Protein AF-B7JDQ9-F1 (afdb_monomer_lite)

Foldseek 3Di:
DDDAELPGLKDKDKAQQCVLLVHDFQVVSQVVLVVQCVVVVLDDDWDWDGDRRIIIIIDSQQVSVLVSVVSSCVSSVHDDDPVVSVVSVVCSVPDDHDHFADDDAQWKWWQQAPVQKTWIKGQHDDDPNFKTKIWTWPDIGNDDDDPVSRLPTDTQFIAIEGNVCRGNVVIDTDDGDDRPDDQDDPDPPPVRNVDYDYSVVVNVVVVVVVVDVDPRDPVGDRDDD

pLDDT: mean 86.38, std 15.38, range [28.42, 98.25]

InterPro domains:
  IPR029278 Immunity protein 26 [PF15428] (104-161)

Secondary structure (DSSP, 8-state):
-BPP-SS--SEEEEE-HHHHHT-S-HHHHHHHHHHHHHHTT--S--EEEE-SS-EEEEES-HHHHHHHHHHHHHHTT----HHHHHHHHHHHHH--PPPPPP--TTEEEEEE-TTS-EEEEEEEEEETTTEEEEEEEEEEESSPPPHHHHHTPPEEEEEEE-THHHHTSSSEEEEE-----------TT-HHHH-EEPHHHHHHHHHHHHHS-----TTS-----

Structure (mmCIF, N/CA/C/O backbone):
data_AF-B7JDQ9-F1
#
_entry.id   AF-B7JDQ9-F1
#
loop_
_atom_site.group_PDB
_atom_site.id
_atom_site.type_symbol
_atom_site.label_atom_id
_atom_site.label_alt_id
_atom_site.label_comp_id
_atom_site.label_asym_id
_atom_site.label_entity_id
_atom_site.label_seq_id
_atom_site.pdbx_PDB_ins_code
_atom_site.Cartn_x
_atom_site.Cartn_y
_atom_site.Cartn_z
_atom_site.occupancy
_atom_site.B_iso_or_equiv
_atom_site.auth_seq_id
_atom_site.auth_comp_id
_atom_site.auth_asym_id
_atom_site.auth_atom_id
_atom_site.pdbx_PDB_model_num
ATOM 1 N N . MET A 1 1 ? 2.895 -2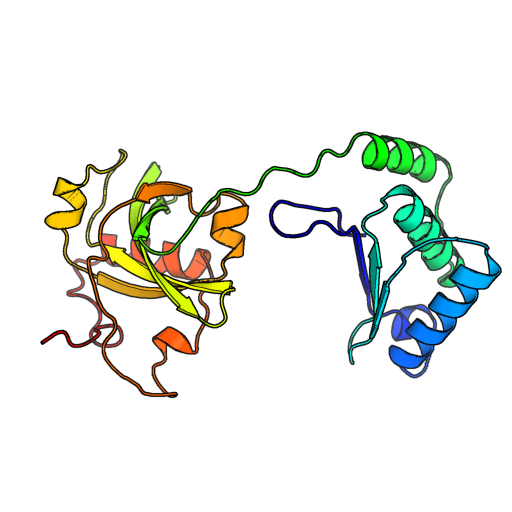.104 -15.944 1.00 83.75 1 MET A N 1
ATOM 2 C CA . MET A 1 1 ? 3.181 -0.798 -15.295 1.00 83.75 1 MET A CA 1
ATOM 3 C C . MET A 1 1 ? 2.103 -0.491 -14.267 1.00 83.75 1 MET A C 1
ATOM 5 O O . MET A 1 1 ? 0.941 -0.359 -14.634 1.00 83.75 1 MET A O 1
ATOM 9 N N . PHE A 1 2 ? 2.489 -0.344 -13.005 1.00 89.88 2 PHE A N 1
ATOM 10 C CA . PHE A 1 2 ? 1.637 0.155 -11.931 1.00 89.88 2 PHE A CA 1
ATOM 11 C C . PHE A 1 2 ? 1.549 1.682 -11.973 1.00 89.88 2 PHE A C 1
ATOM 13 O O . PHE A 1 2 ? 2.524 2.372 -12.291 1.00 89.88 2 PHE A O 1
ATOM 20 N N . ILE A 1 3 ? 0.372 2.205 -11.640 1.00 93.06 3 ILE A N 1
ATOM 21 C CA . ILE A 1 3 ? 0.094 3.641 -11.566 1.00 93.06 3 ILE A CA 1
ATOM 22 C C . ILE A 1 3 ? 0.079 4.125 -10.112 1.00 93.06 3 ILE A C 1
ATOM 24 O O . ILE A 1 3 ? -0.219 3.335 -9.220 1.00 93.06 3 ILE A O 1
ATOM 28 N N . PRO A 1 4 ? 0.347 5.419 -9.858 1.00 93.19 4 PRO A N 1
ATOM 29 C CA . PRO A 1 4 ? 0.264 5.984 -8.519 1.00 93.19 4 PRO A CA 1
ATOM 30 C C . PRO A 1 4 ? -1.116 5.782 -7.893 1.00 93.19 4 PRO A C 1
ATOM 32 O O . PRO A 1 4 ? -2.128 6.170 -8.481 1.00 93.19 4 PRO A O 1
ATOM 35 N N . ASP A 1 5 ? -1.146 5.282 -6.667 1.00 92.06 5 ASP A N 1
ATOM 36 C CA . ASP A 1 5 ? -2.352 5.022 -5.886 1.00 92.06 5 ASP A CA 1
ATOM 37 C C . ASP A 1 5 ? -2.358 5.855 -4.588 1.00 92.06 5 ASP A C 1
ATOM 39 O O . ASP A 1 5 ? -1.689 6.892 -4.483 1.00 92.06 5 ASP A O 1
ATOM 43 N N . PHE A 1 6 ? -3.143 5.438 -3.595 1.00 91.69 6 PHE A N 1
ATOM 44 C CA . PHE A 1 6 ? -3.234 6.111 -2.301 1.00 91.69 6 PHE A CA 1
ATOM 45 C C . PHE A 1 6 ? -1.874 6.164 -1.579 1.00 91.69 6 PHE A C 1
ATOM 47 O O . PHE A 1 6 ? -1.510 7.207 -1.018 1.00 91.69 6 PHE A O 1
ATOM 54 N N . SER A 1 7 ? -1.066 5.108 -1.684 1.00 85.50 7 SER A N 1
ATOM 55 C CA . SER A 1 7 ? 0.173 4.923 -0.920 1.00 85.50 7 SER A CA 1
ATOM 56 C C . SER A 1 7 ? 1.425 5.334 -1.701 1.00 85.50 7 SER A C 1
ATOM 58 O O . SER A 1 7 ? 2.297 6.010 -1.154 1.00 85.50 7 SER A O 1
ATOM 60 N N . SER A 1 8 ? 1.477 5.085 -3.011 1.00 88.75 8 SER A N 1
ATOM 61 C CA . SER A 1 8 ? 2.611 5.417 -3.881 1.00 88.75 8 SER A CA 1
ATOM 62 C C . SER A 1 8 ? 2.350 6.632 -4.771 1.00 88.75 8 SER A C 1
ATOM 64 O O . SER A 1 8 ? 1.259 6.834 -5.302 1.00 88.75 8 SER A O 1
ATOM 66 N N . LYS A 1 9 ? 3.373 7.478 -4.945 1.00 91.56 9 LYS A N 1
ATOM 67 C CA . LYS A 1 9 ? 3.368 8.620 -5.884 1.00 91.56 9 LYS A CA 1
ATOM 68 C C . LYS A 1 9 ? 4.018 8.290 -7.227 1.00 91.56 9 LYS A C 1
ATOM 70 O O . LYS A 1 9 ? 4.002 9.134 -8.123 1.00 91.56 9 LYS A O 1
ATOM 75 N N . GLU A 1 10 ? 4.660 7.134 -7.328 1.00 94.25 10 GLU A N 1
ATOM 76 C CA . GLU A 1 10 ? 5.474 6.753 -8.476 1.00 94.25 10 GLU A CA 1
ATOM 77 C C . GLU A 1 10 ? 4.693 5.798 -9.375 1.00 94.25 10 GLU A C 1
ATOM 79 O O . GLU A 1 10 ? 3.919 4.970 -8.905 1.00 94.25 10 GLU A O 1
ATOM 84 N N . TYR A 1 11 ? 4.902 5.939 -10.678 1.00 95.38 11 TYR A N 1
ATOM 85 C CA . TYR A 1 11 ? 4.630 4.884 -11.639 1.00 95.38 11 TYR A CA 1
ATOM 86 C C . TYR A 1 11 ? 5.765 3.867 -11.543 1.00 95.38 11 TYR A C 1
ATOM 88 O O . TYR A 1 11 ? 6.923 4.273 -11.381 1.00 95.38 11 TYR A O 1
ATOM 96 N N . ILE A 1 12 ? 5.435 2.578 -11.639 1.00 95.38 12 ILE A N 1
ATOM 97 C CA . ILE A 1 12 ? 6.372 1.483 -11.359 1.00 95.38 12 ILE A CA 1
ATOM 98 C C . ILE A 1 12 ? 6.289 0.416 -12.457 1.00 95.38 12 ILE A C 1
ATOM 100 O O . ILE A 1 12 ? 5.201 0.023 -12.877 1.00 95.38 12 ILE A O 1
ATOM 104 N N . ILE A 1 13 ? 7.434 -0.056 -12.935 1.00 94.56 13 ILE A N 1
ATOM 105 C CA . ILE A 1 13 ? 7.570 -1.334 -13.646 1.00 94.56 13 ILE A CA 1
ATOM 106 C C . ILE A 1 13 ? 8.364 -2.224 -12.701 1.00 94.56 13 ILE A C 1
ATOM 108 O O . ILE A 1 13 ? 9.375 -1.772 -12.169 1.00 94.56 13 ILE A O 1
ATOM 112 N N . PHE A 1 14 ? 7.872 -3.427 -12.442 1.00 94.38 14 PHE A N 1
ATOM 113 C CA . PHE A 1 14 ? 8.474 -4.354 -11.495 1.00 94.38 14 PHE A CA 1
ATOM 114 C C . PHE A 1 14 ? 8.314 -5.753 -12.073 1.00 94.38 14 PHE A C 1
ATOM 116 O O . PHE A 1 14 ? 7.233 -6.322 -11.983 1.00 94.38 14 PHE A O 1
ATOM 123 N N . GLU A 1 15 ? 9.343 -6.219 -12.775 1.00 94.38 15 GLU A N 1
ATOM 124 C CA . GLU A 1 15 ? 9.291 -7.425 -13.610 1.00 94.38 15 GLU A CA 1
ATOM 125 C C . GLU A 1 15 ? 10.641 -8.151 -13.584 1.00 94.38 15 GLU A C 1
ATOM 127 O O . GLU A 1 15 ? 11.680 -7.517 -13.372 1.00 94.38 15 GLU A O 1
ATOM 132 N N . ASP A 1 16 ? 10.637 -9.457 -13.855 1.00 95.31 16 ASP A N 1
ATOM 133 C CA . ASP A 1 16 ? 11.853 -10.249 -14.083 1.00 95.31 16 ASP A CA 1
ATOM 134 C C . ASP A 1 16 ? 12.433 -9.955 -15.476 1.00 95.31 16 ASP A C 1
ATOM 136 O O . ASP A 1 16 ? 12.233 -10.686 -16.449 1.00 95.31 16 ASP A O 1
ATOM 140 N N . LEU A 1 17 ? 13.128 -8.823 -15.595 1.00 95.38 17 LEU A N 1
ATOM 141 C CA . LEU A 1 17 ? 13.696 -8.390 -16.871 1.00 95.38 17 LEU A CA 1
ATOM 142 C C . LEU A 1 17 ? 14.851 -9.283 -17.329 1.00 95.38 17 LEU A C 1
ATOM 144 O O . LEU A 1 17 ? 15.130 -9.314 -18.523 1.00 95.38 17 LEU A O 1
ATOM 148 N N . ALA A 1 18 ? 15.522 -9.994 -16.419 1.00 95.50 18 ALA A N 1
ATOM 149 C CA . ALA A 1 18 ? 16.550 -10.960 -16.792 1.00 95.50 18 ALA A CA 1
ATOM 150 C C . ALA A 1 18 ? 15.957 -12.110 -17.605 1.00 95.50 18 ALA A C 1
ATOM 152 O O . ALA A 1 18 ? 16.443 -12.387 -18.700 1.00 95.50 18 ALA A O 1
ATOM 153 N N . GLY A 1 19 ? 14.868 -12.707 -17.112 1.00 94.31 19 GLY A N 1
ATOM 154 C CA . GLY A 1 19 ? 14.149 -13.758 -17.827 1.00 94.31 19 GLY A CA 1
ATOM 155 C C . GLY A 1 19 ? 13.576 -13.280 -19.162 1.00 94.31 19 GLY A C 1
ATOM 156 O O . GLY A 1 19 ? 13.688 -13.982 -20.163 1.00 94.31 19 GLY A O 1
ATOM 157 N N . LEU A 1 20 ? 13.013 -12.067 -19.204 1.00 94.25 20 LEU A N 1
ATOM 158 C CA . LEU A 1 20 ? 12.416 -11.514 -20.427 1.00 94.25 20 LEU A CA 1
ATOM 159 C C . LEU A 1 20 ? 13.446 -11.124 -21.502 1.00 94.25 20 LEU A C 1
ATOM 161 O O . LEU A 1 20 ? 13.127 -11.166 -22.685 1.00 94.25 20 LEU A O 1
ATOM 165 N N . LEU A 1 21 ? 14.662 -10.732 -21.109 1.00 94.31 21 LEU A N 1
ATOM 166 C CA . LEU A 1 21 ? 15.723 -10.288 -22.027 1.00 94.31 21 LEU A CA 1
ATOM 167 C C . LEU A 1 21 ? 16.799 -11.355 -22.285 1.00 94.31 21 LEU A C 1
ATOM 169 O O . LEU A 1 21 ? 17.786 -11.052 -22.956 1.00 94.31 21 LEU A O 1
ATOM 173 N N . ASP A 1 22 ? 16.631 -12.565 -21.742 1.00 94.19 22 ASP A N 1
ATOM 174 C CA . ASP A 1 22 ? 17.615 -13.657 -21.797 1.00 94.19 22 ASP A CA 1
ATOM 175 C C . ASP A 1 22 ? 19.008 -13.227 -21.282 1.00 94.19 22 ASP A C 1
ATOM 177 O O . ASP A 1 22 ? 20.044 -13.410 -21.925 1.00 94.19 22 ASP A O 1
ATOM 181 N N . LEU A 1 23 ? 19.029 -12.584 -20.108 1.00 95.25 23 LEU A N 1
ATOM 182 C CA . LEU A 1 23 ? 20.242 -12.111 -19.433 1.00 95.25 23 LEU A CA 1
ATOM 183 C C . LEU A 1 23 ? 20.520 -12.907 -18.154 1.00 95.25 23 LEU A C 1
ATOM 185 O O . LEU A 1 23 ? 19.617 -13.457 -17.531 1.00 95.25 23 LEU A O 1
ATOM 189 N N . GLU A 1 24 ? 21.788 -12.934 -17.733 1.00 94.25 24 GLU A N 1
ATOM 190 C CA . GLU A 1 24 ? 22.237 -13.755 -16.598 1.00 94.25 24 GLU A CA 1
ATOM 191 C C . GLU A 1 24 ? 21.609 -13.323 -15.264 1.00 94.25 24 GLU A C 1
ATOM 193 O O . GLU A 1 24 ? 21.227 -14.169 -14.455 1.00 94.25 24 GLU A O 1
ATOM 198 N N . THR A 1 25 ? 21.494 -12.014 -15.020 1.00 96.50 25 THR A N 1
ATOM 199 C CA . THR A 1 25 ? 20.958 -11.486 -13.760 1.00 96.50 25 THR A CA 1
ATOM 200 C C . THR A 1 25 ? 20.066 -10.265 -13.959 1.00 96.50 25 THR A C 1
ATOM 202 O O . THR A 1 25 ? 20.214 -9.496 -14.914 1.00 96.50 25 THR A O 1
ATOM 205 N N . ASN A 1 26 ? 19.176 -10.012 -12.993 1.00 96.38 26 ASN A N 1
ATOM 206 C CA . ASN A 1 26 ? 18.363 -8.791 -12.968 1.00 96.38 26 ASN A CA 1
ATOM 207 C C . ASN A 1 26 ? 19.216 -7.524 -12.789 1.00 96.38 26 ASN A C 1
ATOM 209 O O . ASN A 1 26 ? 18.838 -6.445 -13.249 1.00 96.38 26 ASN A O 1
ATOM 213 N N . TYR A 1 27 ? 20.416 -7.638 -12.214 1.00 96.81 27 TYR A N 1
ATOM 214 C CA . TYR A 1 27 ? 21.375 -6.536 -12.203 1.00 96.81 27 TYR A CA 1
ATOM 215 C C . TYR A 1 27 ? 21.854 -6.191 -13.622 1.00 96.81 27 TYR A C 1
ATOM 217 O O . TYR A 1 27 ? 21.848 -5.016 -14.004 1.00 96.81 27 TYR A O 1
ATOM 225 N N . ASP A 1 28 ? 22.209 -7.199 -14.423 1.00 96.56 28 ASP A N 1
ATOM 226 C CA . ASP A 1 28 ? 22.642 -7.004 -15.811 1.00 96.56 28 ASP A CA 1
ATOM 227 C C . ASP A 1 28 ? 21.509 -6.434 -16.665 1.00 96.56 28 ASP A C 1
ATOM 229 O O . ASP A 1 28 ? 21.715 -5.459 -17.394 1.00 96.56 28 ASP A O 1
ATOM 233 N N . ALA A 1 29 ? 20.291 -6.957 -16.494 1.00 97.12 29 ALA A N 1
ATOM 234 C CA . ALA A 1 29 ? 19.091 -6.432 -17.136 1.00 97.12 29 ALA A CA 1
ATOM 235 C C . ALA A 1 29 ? 18.828 -4.967 -16.759 1.00 97.12 29 ALA A C 1
ATOM 237 O O . ALA A 1 29 ? 18.620 -4.123 -17.634 1.00 97.12 29 ALA A O 1
ATOM 238 N N . MET A 1 30 ? 18.927 -4.612 -15.473 1.00 97.56 30 MET A N 1
ATOM 239 C CA . MET A 1 30 ? 18.794 -3.228 -15.016 1.00 97.56 30 MET A CA 1
ATOM 240 C C . MET A 1 30 ? 19.845 -2.315 -15.665 1.00 97.56 30 MET A C 1
ATOM 242 O O . MET A 1 30 ? 19.511 -1.213 -16.115 1.00 97.56 30 MET A O 1
ATOM 246 N N . VAL A 1 31 ? 21.117 -2.728 -15.705 1.00 97.44 31 VAL A N 1
ATOM 247 C CA . VAL A 1 31 ? 22.204 -1.944 -16.319 1.00 97.44 31 VAL A CA 1
ATOM 248 C C . VAL A 1 31 ? 21.963 -1.764 -17.819 1.00 97.44 31 VAL A C 1
ATOM 250 O O . VAL A 1 31 ? 22.103 -0.643 -18.325 1.00 97.44 31 VAL A O 1
ATOM 253 N N . PHE A 1 32 ? 21.560 -2.831 -18.508 1.00 97.56 32 PHE A N 1
ATOM 254 C CA . PHE A 1 32 ? 21.229 -2.825 -19.927 1.00 97.56 32 PHE A CA 1
ATOM 255 C C . PHE A 1 32 ? 20.069 -1.870 -20.235 1.00 97.56 32 PHE A C 1
ATOM 257 O O . PHE A 1 32 ? 20.245 -0.919 -21.000 1.00 97.56 32 PHE A O 1
ATOM 264 N N . VAL A 1 33 ? 18.921 -2.029 -19.571 1.00 96.94 33 VAL A N 1
ATOM 265 C CA . VAL A 1 33 ? 17.741 -1.175 -19.785 1.00 96.94 33 VAL A CA 1
ATOM 266 C C . VAL A 1 33 ? 18.043 0.279 -19.425 1.00 96.94 33 VAL A C 1
ATOM 268 O O . VAL A 1 33 ? 17.705 1.194 -20.175 1.00 96.94 33 VAL A O 1
ATOM 271 N N . ARG A 1 34 ? 18.765 0.534 -18.325 1.00 96.75 34 ARG A N 1
ATOM 272 C CA . ARG A 1 34 ? 19.185 1.894 -17.948 1.00 96.75 34 ARG A CA 1
ATOM 273 C C . ARG A 1 34 ? 20.052 2.546 -19.031 1.00 96.75 34 ARG A C 1
ATOM 275 O O . ARG A 1 34 ? 19.977 3.765 -19.211 1.00 96.75 34 ARG A O 1
ATOM 282 N N . LYS A 1 35 ? 20.892 1.776 -19.729 1.00 96.94 35 LYS A N 1
ATOM 283 C CA . LYS A 1 35 ? 21.677 2.259 -20.873 1.00 96.94 35 LYS A CA 1
ATOM 284 C C . LYS A 1 35 ? 20.768 2.562 -22.067 1.00 96.94 35 LYS A C 1
ATOM 286 O O . LYS A 1 35 ? 20.854 3.673 -22.586 1.00 96.94 35 LYS A O 1
ATOM 291 N N . GLN A 1 36 ? 19.855 1.655 -22.418 1.00 97.19 36 GLN A N 1
ATOM 292 C CA . GLN A 1 36 ? 18.897 1.852 -23.514 1.00 97.19 36 GLN A CA 1
ATOM 293 C C . GLN A 1 36 ? 18.031 3.104 -23.307 1.00 97.19 36 GLN A C 1
ATOM 295 O O . GLN A 1 36 ? 17.902 3.929 -24.207 1.00 97.19 36 GLN A O 1
ATOM 300 N N . VAL A 1 37 ? 17.540 3.342 -22.086 1.00 96.56 37 VAL A N 1
ATOM 301 C CA . VAL A 1 37 ? 16.769 4.552 -21.736 1.00 96.56 37 VAL A CA 1
ATOM 302 C C . VAL A 1 37 ? 17.568 5.838 -21.990 1.00 96.56 37 VAL A C 1
ATOM 304 O O . VAL A 1 37 ? 17.016 6.839 -22.454 1.00 96.56 37 VAL A O 1
ATOM 307 N N . LYS A 1 38 ? 18.880 5.831 -21.714 1.00 94.75 38 LYS A N 1
ATOM 308 C CA . LYS A 1 38 ? 19.760 6.978 -21.993 1.00 94.75 38 LYS A CA 1
ATOM 309 C C . LYS A 1 38 ? 20.006 7.161 -23.489 1.00 94.75 38 LYS A C 1
ATOM 311 O O . LYS A 1 38 ? 19.997 8.299 -23.952 1.00 94.75 38 LYS A O 1
ATOM 316 N N . GLU A 1 39 ? 20.233 6.072 -24.221 1.00 96.38 39 GLU A N 1
ATOM 317 C CA . GLU A 1 39 ? 20.482 6.080 -25.670 1.00 96.38 39 GLU A CA 1
ATOM 318 C C . GLU A 1 39 ? 19.247 6.540 -26.456 1.00 96.38 39 GLU A C 1
ATOM 320 O O . GLU A 1 39 ? 19.375 7.354 -27.368 1.00 96.38 39 GLU A O 1
ATOM 325 N N . ALA A 1 40 ? 18.049 6.154 -26.009 1.00 94.75 40 ALA A N 1
ATOM 326 C CA . ALA A 1 40 ? 16.767 6.644 -26.519 1.00 94.75 40 ALA A CA 1
ATOM 327 C C . ALA A 1 40 ? 16.501 8.132 -26.201 1.00 94.75 40 ALA A C 1
ATOM 329 O O . ALA A 1 40 ? 15.502 8.707 -26.632 1.00 94.75 40 ALA A O 1
ATOM 330 N N . GLY A 1 41 ? 17.373 8.787 -25.426 1.00 93.50 41 GLY A N 1
ATOM 331 C CA . GLY A 1 41 ? 17.251 10.206 -25.100 1.00 93.50 41 GLY A CA 1
ATOM 332 C C . GLY A 1 41 ? 16.127 10.532 -24.113 1.00 93.50 41 GLY A C 1
ATOM 333 O O . GLY A 1 41 ? 15.738 11.700 -24.008 1.00 93.50 41 GLY A O 1
ATOM 334 N N . ILE A 1 42 ? 15.621 9.548 -23.360 1.00 93.62 42 ILE A N 1
ATOM 335 C CA . ILE A 1 42 ? 14.592 9.756 -22.334 1.00 93.62 42 ILE A CA 1
ATOM 336 C C . ILE A 1 42 ? 15.231 10.495 -21.150 1.00 93.62 42 ILE A C 1
ATOM 338 O O . ILE A 1 42 ? 15.950 9.935 -20.321 1.00 93.62 42 ILE A O 1
ATOM 342 N N . LYS A 1 43 ? 14.995 11.809 -21.078 1.00 85.62 43 LYS A N 1
ATOM 343 C CA . LYS A 1 43 ? 15.583 12.692 -20.056 1.00 85.62 43 LYS A CA 1
ATOM 344 C C . LYS A 1 43 ? 14.725 12.750 -18.796 1.00 85.62 43 LYS A C 1
ATOM 346 O O . LYS A 1 43 ? 13.504 12.861 -18.864 1.00 85.62 43 LYS A O 1
ATOM 351 N N . GLY A 1 44 ? 15.372 12.836 -17.635 1.00 85.00 44 GLY A N 1
ATOM 352 C CA . GLY A 1 44 ? 14.734 13.128 -16.349 1.00 85.00 44 GLY A CA 1
ATOM 353 C C . GLY A 1 44 ? 15.025 12.087 -15.275 1.00 85.00 44 GLY A C 1
ATOM 354 O O . GLY A 1 44 ? 15.867 11.213 -15.446 1.00 85.00 44 GLY A O 1
ATOM 355 N N . LYS A 1 45 ? 14.334 12.210 -14.137 1.00 89.88 45 LYS A N 1
ATOM 356 C CA . LYS A 1 45 ? 14.506 11.301 -13.002 1.00 89.88 45 LYS A CA 1
ATOM 357 C C . LYS A 1 45 ? 13.707 10.013 -13.236 1.00 89.88 45 LYS A C 1
ATOM 359 O O . LYS A 1 45 ? 12.504 9.971 -12.975 1.00 89.88 45 LYS A O 1
ATOM 364 N N . VAL A 1 46 ? 14.397 8.996 -13.743 1.00 95.69 46 VAL A N 1
ATOM 365 C CA . VAL A 1 46 ? 13.968 7.593 -13.730 1.00 95.69 46 VAL A CA 1
ATOM 366 C C . VAL A 1 46 ? 14.924 6.859 -12.797 1.00 95.69 46 VAL A C 1
ATOM 368 O O . VAL A 1 46 ? 16.141 6.910 -12.990 1.00 95.69 46 VAL A O 1
ATOM 371 N N . ARG A 1 47 ? 14.387 6.265 -11.733 1.00 96.25 47 ARG A N 1
ATOM 372 C CA . ARG A 1 47 ? 15.158 5.463 -10.780 1.00 96.25 47 ARG A CA 1
ATOM 373 C C . ARG A 1 47 ? 15.054 4.002 -11.191 1.00 96.25 47 ARG A C 1
ATOM 375 O O . ARG A 1 47 ? 14.013 3.572 -11.669 1.00 96.25 47 ARG A O 1
ATOM 382 N N . PHE A 1 48 ? 16.139 3.277 -10.984 1.00 96.44 48 PHE A N 1
ATOM 383 C CA . PHE A 1 48 ? 16.234 1.856 -11.262 1.00 96.44 48 PHE A CA 1
ATOM 384 C C . PHE A 1 48 ? 16.810 1.184 -10.031 1.00 96.44 48 PHE A C 1
ATOM 386 O O . PHE A 1 48 ? 17.777 1.705 -9.465 1.00 96.44 48 PHE A O 1
ATOM 393 N N . ASP A 1 49 ? 16.236 0.053 -9.684 1.00 95.69 49 ASP A N 1
ATOM 394 C CA . ASP A 1 49 ? 16.667 -0.821 -8.612 1.00 95.69 49 ASP A CA 1
ATOM 395 C C . ASP A 1 49 ? 16.577 -2.267 -9.096 1.00 95.69 49 ASP A C 1
ATOM 397 O O . ASP A 1 49 ? 15.759 -2.571 -9.965 1.00 95.69 49 ASP A O 1
ATOM 401 N N . SER A 1 50 ? 17.428 -3.138 -8.575 1.00 94.00 50 SER A N 1
ATOM 402 C CA . SER A 1 50 ? 17.443 -4.552 -8.951 1.00 94.00 50 SER A CA 1
ATOM 403 C C . SER A 1 50 ? 17.495 -5.400 -7.696 1.00 94.00 50 SER A C 1
ATOM 405 O O . SER A 1 50 ? 18.424 -5.245 -6.898 1.00 94.00 50 SER A O 1
ATOM 407 N N . GLU A 1 51 ? 16.550 -6.318 -7.572 1.00 90.75 51 GLU A N 1
ATOM 408 C CA . GLU A 1 51 ? 16.585 -7.394 -6.589 1.00 90.75 51 GLU A CA 1
ATOM 409 C C . GLU A 1 51 ? 16.910 -8.719 -7.292 1.00 90.75 51 GLU A C 1
ATOM 411 O O . GLU A 1 51 ? 17.197 -8.754 -8.491 1.00 90.75 51 GLU A O 1
ATOM 416 N N . SER A 1 52 ? 16.960 -9.820 -6.541 1.00 86.50 52 SER A N 1
ATOM 417 C CA . SER A 1 52 ? 17.313 -11.122 -7.116 1.00 86.50 52 SER A CA 1
ATOM 418 C C . SER A 1 52 ? 16.288 -11.607 -8.146 1.00 86.50 52 SER A C 1
ATOM 420 O O . SER A 1 52 ? 16.669 -12.243 -9.125 1.00 86.50 52 SER A O 1
ATOM 422 N N . ASP A 1 53 ? 15.013 -11.2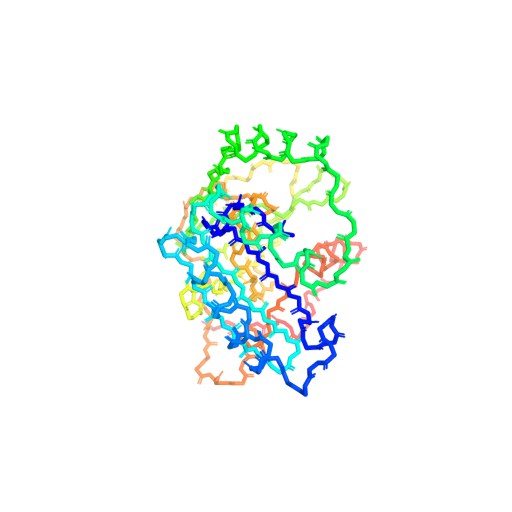90 -7.948 1.00 90.69 53 ASP A N 1
ATOM 423 C CA . ASP A 1 53 ? 13.873 -11.793 -8.717 1.00 90.69 53 ASP A CA 1
ATOM 424 C C . ASP A 1 53 ? 13.274 -10.768 -9.691 1.00 90.69 53 ASP A C 1
ATOM 426 O O . ASP A 1 53 ? 12.409 -11.120 -10.489 1.00 90.69 53 ASP A O 1
ATOM 430 N N . CYS A 1 54 ? 13.713 -9.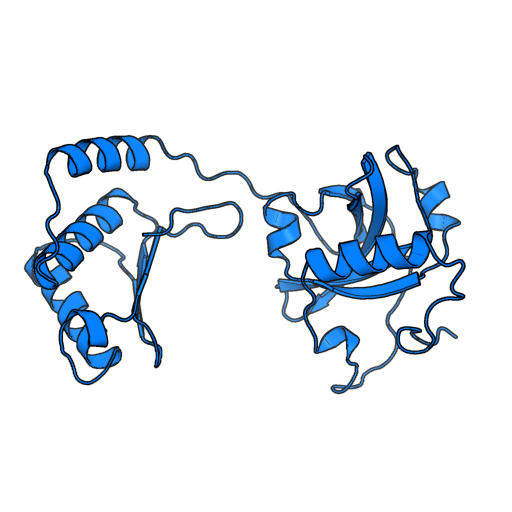508 -9.649 1.00 94.50 54 CYS A N 1
ATOM 431 C CA . CYS A 1 54 ? 13.092 -8.456 -10.443 1.00 94.50 54 CYS A CA 1
ATOM 432 C C . CYS A 1 54 ? 13.970 -7.213 -10.638 1.00 94.50 54 CYS A C 1
ATOM 434 O O . CYS A 1 54 ? 14.934 -6.943 -9.913 1.00 94.50 54 CYS A O 1
ATOM 436 N N . VAL A 1 55 ? 13.565 -6.391 -11.605 1.00 96.56 55 VAL A N 1
ATOM 437 C CA . VAL A 1 55 ? 14.018 -5.011 -11.775 1.00 96.56 55 VAL A CA 1
ATOM 438 C C . VAL A 1 55 ? 12.858 -4.061 -11.512 1.00 96.56 55 VAL A C 1
ATOM 440 O O . VAL A 1 55 ? 11.830 -4.095 -12.189 1.00 96.56 55 VAL A O 1
ATOM 443 N N . GLY A 1 56 ? 13.068 -3.149 -10.566 1.00 96.81 56 GLY A N 1
ATOM 444 C CA . GLY A 1 56 ? 12.184 -2.029 -10.291 1.00 96.81 56 GLY A CA 1
ATOM 445 C C . GLY A 1 56 ? 12.602 -0.782 -11.064 1.00 96.81 56 GLY A C 1
ATOM 446 O O . GLY A 1 56 ? 13.705 -0.260 -10.892 1.00 96.81 56 GLY A O 1
ATOM 447 N N . ILE A 1 57 ? 11.706 -0.242 -11.881 1.00 97.19 57 ILE A N 1
ATOM 448 C CA . ILE A 1 57 ? 11.869 1.045 -12.561 1.00 97.19 57 ILE A CA 1
ATOM 449 C C . ILE A 1 57 ? 10.808 1.999 -12.026 1.00 97.19 57 ILE A C 1
ATOM 451 O O . ILE A 1 57 ? 9.642 1.629 -11.934 1.00 97.19 57 ILE A O 1
ATOM 455 N N . TYR A 1 58 ? 11.195 3.231 -11.691 1.00 96.62 58 TYR A N 1
ATOM 456 C CA . TYR A 1 58 ? 10.333 4.184 -10.990 1.00 96.62 58 TYR A CA 1
ATOM 457 C C . TYR A 1 58 ? 10.410 5.588 -11.594 1.00 96.62 58 TYR A C 1
ATOM 459 O O . TYR A 1 58 ? 11.499 6.111 -11.868 1.00 96.62 58 TYR A O 1
ATOM 467 N N . SER A 1 59 ? 9.264 6.261 -11.713 1.00 95.62 59 SER A N 1
ATOM 468 C CA . SER A 1 59 ? 9.215 7.703 -11.974 1.00 95.62 59 SER A CA 1
ATOM 469 C C . SER A 1 59 ? 7.941 8.341 -11.429 1.00 95.62 59 SER A C 1
ATOM 471 O O . SER A 1 59 ? 6.864 7.765 -11.499 1.00 95.62 59 SER A O 1
ATOM 473 N N . THR A 1 60 ? 8.017 9.589 -10.966 1.00 93.94 60 THR A N 1
ATOM 474 C CA . THR A 1 60 ? 6.821 10.398 -10.655 1.00 93.94 60 THR A CA 1
ATOM 475 C C . THR A 1 60 ? 6.187 11.029 -11.899 1.00 93.94 60 THR A C 1
ATOM 477 O O . THR A 1 60 ? 5.144 11.673 -11.804 1.00 93.94 60 THR A O 1
ATOM 480 N N . ASN A 1 61 ? 6.810 10.888 -13.074 1.00 93.19 61 ASN A N 1
ATOM 481 C CA . ASN A 1 61 ? 6.314 11.443 -14.327 1.00 93.19 61 ASN A CA 1
ATOM 482 C C . ASN A 1 61 ? 5.768 10.326 -15.224 1.00 93.19 61 ASN A C 1
ATOM 484 O O . ASN A 1 61 ? 6.542 9.573 -15.810 1.00 93.19 61 ASN A O 1
ATOM 488 N N . GLY A 1 62 ? 4.443 10.265 -15.361 1.00 92.31 62 GLY A N 1
ATOM 489 C CA . GLY A 1 62 ? 3.773 9.205 -16.114 1.00 92.31 62 GLY A CA 1
ATOM 490 C C . GLY A 1 62 ? 4.154 9.157 -17.593 1.00 92.31 62 GLY A C 1
ATOM 491 O O . GLY A 1 62 ? 4.407 8.078 -18.108 1.00 92.31 62 GLY A O 1
ATOM 492 N N . ASN A 1 63 ? 4.299 10.306 -18.264 1.00 91.38 63 ASN A N 1
ATOM 493 C CA . ASN A 1 63 ? 4.703 10.333 -19.678 1.00 91.38 63 ASN A CA 1
ATOM 494 C C . ASN A 1 63 ? 6.106 9.751 -19.879 1.00 91.38 63 ASN A C 1
ATOM 496 O O . ASN A 1 63 ? 6.347 9.033 -20.844 1.00 91.38 63 ASN A O 1
ATOM 500 N N . LYS A 1 64 ? 7.036 10.034 -18.957 1.00 92.62 64 LYS A N 1
ATOM 501 C CA . LYS A 1 64 ? 8.366 9.410 -18.985 1.00 92.62 64 LYS A CA 1
ATOM 502 C C . LYS A 1 64 ? 8.271 7.915 -18.739 1.00 92.62 64 LYS A C 1
ATOM 504 O O . LYS A 1 64 ? 8.946 7.154 -19.417 1.00 92.62 64 LYS A O 1
ATOM 509 N N . MET A 1 65 ? 7.438 7.504 -17.787 1.00 94.69 65 MET A N 1
ATOM 510 C CA . MET A 1 65 ? 7.276 6.088 -17.492 1.00 94.69 65 MET A CA 1
ATOM 511 C C . MET A 1 65 ? 6.665 5.320 -18.663 1.00 94.69 65 MET A C 1
ATOM 513 O O . MET A 1 65 ? 7.103 4.213 -18.941 1.00 94.69 65 MET A O 1
ATOM 517 N N . LEU A 1 66 ? 5.734 5.929 -19.400 1.00 92.69 66 LEU A N 1
ATOM 518 C CA . LEU A 1 66 ? 5.191 5.346 -20.622 1.00 92.69 66 LEU A CA 1
ATOM 519 C C . LEU A 1 66 ? 6.267 5.177 -21.697 1.00 92.69 66 LEU A C 1
ATOM 521 O O . LEU A 1 66 ? 6.356 4.109 -22.284 1.00 92.69 66 LEU A O 1
ATOM 525 N N . GLN A 1 67 ? 7.118 6.186 -21.916 1.00 93.06 67 GLN A N 1
ATOM 526 C CA . GLN A 1 67 ? 8.243 6.065 -22.856 1.00 93.06 67 GLN A CA 1
ATOM 527 C C . GLN A 1 67 ? 9.187 4.923 -22.468 1.00 93.06 67 GLN A C 1
ATOM 529 O O . GLN A 1 67 ? 9.639 4.181 -23.332 1.00 93.06 67 GLN A O 1
ATOM 534 N N . VAL A 1 68 ? 9.464 4.764 -21.170 1.00 94.81 68 VAL A N 1
ATOM 535 C CA . VAL A 1 68 ? 10.281 3.649 -20.680 1.00 94.81 68 VAL A CA 1
ATOM 536 C C . VAL A 1 68 ? 9.563 2.311 -20.864 1.00 94.81 68 VAL A C 1
ATOM 538 O O . VAL A 1 68 ? 10.201 1.359 -21.285 1.00 94.81 68 VAL A O 1
ATOM 541 N N . ALA A 1 69 ? 8.257 2.231 -20.599 1.00 93.00 69 ALA A N 1
ATOM 542 C CA . ALA A 1 69 ? 7.477 1.009 -20.792 1.00 93.00 69 ALA A CA 1
ATOM 543 C C . ALA A 1 69 ? 7.445 0.568 -22.264 1.00 93.00 69 ALA A C 1
ATOM 545 O O . ALA A 1 69 ? 7.628 -0.610 -22.544 1.00 93.00 69 ALA A O 1
ATOM 546 N N . ILE A 1 70 ? 7.264 1.513 -23.193 1.00 91.69 70 ILE A N 1
ATOM 547 C CA . ILE A 1 70 ? 7.308 1.252 -24.638 1.00 91.69 70 ILE A CA 1
ATOM 548 C C . ILE A 1 70 ? 8.685 0.721 -25.032 1.00 91.69 70 ILE A C 1
ATOM 550 O O . ILE A 1 70 ? 8.766 -0.336 -25.642 1.00 91.69 70 ILE A O 1
ATOM 554 N N . LEU A 1 71 ? 9.758 1.395 -24.603 1.00 93.88 71 LEU A N 1
ATOM 555 C CA . LEU A 1 71 ? 11.123 0.942 -24.871 1.00 93.88 71 LEU A CA 1
ATOM 556 C C . LEU A 1 71 ? 11.382 -0.464 -24.312 1.00 93.88 71 LEU A C 1
ATOM 558 O O . LEU A 1 71 ? 12.013 -1.274 -24.971 1.00 93.88 71 LEU A O 1
ATOM 562 N N . VAL A 1 72 ? 10.917 -0.766 -23.096 1.00 93.62 72 VAL A N 1
ATOM 563 C CA . VAL A 1 72 ? 11.082 -2.105 -22.511 1.00 93.62 72 VAL A CA 1
ATOM 564 C C . VAL A 1 72 ? 10.340 -3.156 -23.337 1.00 93.62 72 VAL A C 1
ATOM 566 O O . VAL A 1 72 ? 10.942 -4.181 -23.630 1.00 93.62 72 VAL A O 1
ATOM 569 N N . ASN A 1 73 ? 9.101 -2.888 -23.764 1.00 91.25 73 ASN A N 1
ATOM 570 C CA . ASN A 1 73 ? 8.345 -3.796 -24.637 1.00 91.25 73 ASN A CA 1
ATOM 571 C C . ASN A 1 73 ? 9.052 -4.032 -25.982 1.00 91.25 73 ASN A C 1
ATOM 573 O O . ASN A 1 73 ? 9.143 -5.170 -26.429 1.00 91.25 73 ASN A O 1
ATOM 577 N N . GLU A 1 74 ? 9.612 -2.981 -26.590 1.00 91.19 74 GLU A N 1
ATOM 578 C CA . GLU A 1 74 ? 10.407 -3.093 -27.822 1.00 91.19 74 GLU A CA 1
ATOM 579 C C . GLU A 1 74 ? 11.656 -3.970 -27.633 1.00 91.19 74 GLU A C 1
ATOM 581 O O . GLU A 1 74 ? 12.035 -4.706 -28.540 1.00 91.19 74 GLU A O 1
ATOM 586 N N . LEU A 1 75 ? 12.303 -3.907 -26.464 1.00 92.69 75 LEU A N 1
ATOM 587 C CA . LEU A 1 75 ? 13.503 -4.699 -26.168 1.00 92.69 75 LEU A CA 1
ATOM 588 C C . LEU A 1 75 ? 13.208 -6.190 -25.952 1.00 92.69 75 LEU A C 1
ATOM 590 O O . LEU A 1 75 ? 14.094 -7.002 -26.208 1.00 92.69 75 LEU A O 1
ATOM 594 N N . ILE A 1 76 ? 12.007 -6.540 -25.481 1.00 91.38 76 ILE A N 1
ATOM 595 C CA . ILE A 1 76 ? 11.578 -7.932 -25.238 1.00 91.38 76 ILE A CA 1
ATOM 596 C C . ILE A 1 76 ? 10.791 -8.529 -26.420 1.00 91.38 76 ILE A C 1
ATOM 598 O O . ILE A 1 76 ? 10.249 -9.620 -26.294 1.00 91.38 76 ILE A O 1
ATOM 602 N N . ASP A 1 77 ? 10.732 -7.819 -27.555 1.00 83.69 77 ASP A N 1
ATOM 603 C CA . ASP A 1 77 ? 10.004 -8.210 -28.777 1.00 83.69 77 ASP A CA 1
ATOM 604 C C . ASP A 1 77 ? 8.497 -8.472 -28.553 1.00 83.69 77 ASP A C 1
ATOM 606 O O . ASP A 1 77 ? 7.868 -9.277 -29.238 1.00 83.69 77 ASP A O 1
ATOM 610 N N . GLU A 1 78 ? 7.893 -7.773 -27.587 1.00 77.62 78 GLU A N 1
ATOM 611 C CA . GLU A 1 78 ? 6.448 -7.807 -27.349 1.00 77.62 78 GLU A CA 1
ATOM 612 C C . GLU A 1 78 ? 5.756 -6.727 -28.192 1.00 77.62 78 GLU A C 1
ATOM 614 O O . GLU A 1 78 ? 6.084 -5.535 -28.116 1.00 77.62 78 GLU A O 1
ATOM 619 N N . GLU A 1 79 ? 4.766 -7.123 -29.000 1.00 65.88 79 GLU A N 1
ATOM 620 C CA . GLU A 1 79 ? 4.058 -6.192 -29.882 1.00 65.88 79 GLU A CA 1
ATOM 621 C C . GLU A 1 79 ? 3.281 -5.135 -29.079 1.00 65.88 79 GLU A C 1
ATOM 623 O O . GLU A 1 79 ? 2.240 -5.394 -28.468 1.00 65.88 79 GLU A O 1
ATOM 628 N N . PHE A 1 80 ? 3.729 -3.882 -29.163 1.00 65.69 80 PHE A N 1
ATOM 629 C CA . PHE A 1 80 ? 2.987 -2.729 -28.665 1.00 65.69 80 PHE A CA 1
ATOM 630 C C . PHE A 1 80 ? 2.336 -1.965 -29.824 1.00 65.69 80 PHE A C 1
ATOM 632 O O . PHE A 1 80 ? 3.004 -1.308 -30.621 1.00 65.69 80 PHE A O 1
ATOM 639 N N . THR A 1 81 ? 1.007 -2.029 -29.938 1.00 63.53 81 THR A N 1
ATOM 640 C CA . THR A 1 81 ? 0.298 -1.344 -31.032 1.00 63.53 81 THR A CA 1
ATOM 641 C C . THR A 1 81 ? 0.088 0.153 -30.754 1.00 63.53 81 THR A C 1
ATOM 643 O O . THR A 1 81 ? -0.190 0.574 -29.631 1.00 63.53 81 THR A O 1
ATOM 646 N N . PHE A 1 82 ? 0.136 0.985 -31.799 1.00 57.31 82 PHE A N 1
ATOM 647 C CA . PHE A 1 82 ? -0.078 2.439 -31.693 1.00 57.31 82 PHE A CA 1
ATOM 648 C C . PHE A 1 82 ? -1.479 2.845 -31.206 1.00 57.31 82 PHE A C 1
ATOM 650 O O . PHE A 1 82 ? -1.641 3.932 -30.647 1.00 57.31 82 PHE A O 1
ATOM 657 N N . ALA A 1 83 ? -2.492 1.992 -31.404 1.00 64.38 83 ALA A N 1
ATOM 658 C CA . ALA A 1 83 ? -3.824 2.212 -30.839 1.00 64.38 83 ALA A CA 1
ATOM 659 C C . ALA A 1 83 ? -3.755 2.256 -29.302 1.00 64.38 83 ALA A C 1
ATOM 661 O O . ALA A 1 83 ? -4.285 3.183 -28.689 1.00 64.38 83 ALA A O 1
ATOM 662 N N . ASN A 1 84 ? -2.976 1.347 -28.708 1.00 71.88 84 ASN A N 1
ATOM 663 C CA . ASN A 1 84 ? -2.747 1.289 -27.269 1.00 71.88 84 ASN A CA 1
ATOM 664 C C . ASN A 1 84 ? -1.992 2.532 -26.773 1.00 71.88 84 ASN A C 1
ATOM 666 O O . ASN A 1 84 ? -2.325 3.081 -25.725 1.00 71.88 84 ASN A O 1
ATOM 670 N N . GLN A 1 85 ? -1.008 3.031 -27.535 1.00 80.19 85 GLN A N 1
ATOM 671 C CA . GLN A 1 85 ? -0.195 4.179 -27.115 1.00 80.19 85 GLN A CA 1
ATOM 672 C C . GLN A 1 85 ? -1.040 5.419 -26.800 1.00 80.19 85 GLN A C 1
ATOM 674 O O . GLN A 1 85 ? -0.905 6.002 -25.723 1.00 80.19 85 GLN A O 1
ATOM 679 N N . ARG A 1 86 ? -1.918 5.829 -27.724 1.00 84.75 86 ARG A N 1
ATOM 680 C CA . ARG A 1 86 ? -2.727 7.046 -27.553 1.00 84.75 86 ARG A CA 1
ATOM 681 C C . ARG A 1 86 ? -3.694 6.919 -26.376 1.00 84.75 86 ARG A C 1
ATOM 683 O O . ARG A 1 86 ? -3.920 7.897 -25.664 1.00 84.75 86 ARG A O 1
ATOM 690 N N . GLU A 1 87 ? -4.257 5.733 -26.171 1.00 86.25 87 GLU A N 1
ATOM 691 C CA . GLU A 1 87 ? -5.128 5.446 -25.030 1.00 86.25 87 GLU A CA 1
ATOM 692 C C . GLU A 1 87 ? -4.361 5.543 -23.708 1.00 86.25 87 GLU A C 1
ATOM 694 O O . GLU A 1 87 ? -4.823 6.212 -22.782 1.00 86.25 87 GLU A O 1
ATOM 699 N N . TYR A 1 88 ? -3.150 4.981 -23.633 1.00 87.69 88 TYR A N 1
ATOM 700 C CA . TYR A 1 88 ? -2.301 5.098 -22.447 1.00 87.69 88 TYR A CA 1
ATOM 701 C C . TYR A 1 88 ? -1.854 6.537 -22.180 1.00 87.69 88 TYR A C 1
ATOM 703 O O . TYR A 1 88 ? -1.865 6.968 -21.028 1.00 87.69 88 TYR A O 1
ATOM 711 N N . GLU A 1 89 ? -1.513 7.313 -23.209 1.00 89.56 89 GLU A N 1
ATOM 712 C CA . GLU A 1 89 ? -1.192 8.738 -23.060 1.00 89.56 89 GLU A CA 1
ATOM 713 C C . GLU A 1 89 ? -2.378 9.526 -22.484 1.00 89.56 89 GLU A C 1
ATOM 715 O O . GLU A 1 89 ? -2.207 10.328 -21.562 1.00 89.56 89 GLU A O 1
ATOM 720 N N . GLN A 1 90 ? -3.593 9.276 -22.984 1.00 90.38 90 GLN A N 1
ATOM 721 C CA . GLN A 1 90 ? -4.814 9.900 -22.466 1.00 90.38 90 GLN A CA 1
ATOM 722 C C . GLN A 1 90 ? -5.114 9.462 -21.031 1.00 90.38 90 GLN A C 1
ATOM 724 O O . GLN A 1 90 ? -5.453 10.296 -20.184 1.00 90.38 90 GLN A O 1
ATOM 729 N N . PHE A 1 91 ? -4.964 8.173 -20.737 1.00 90.75 91 PHE A N 1
ATOM 730 C CA . PHE A 1 91 ? -5.161 7.625 -19.403 1.00 90.75 91 PHE A CA 1
ATOM 731 C C . PHE A 1 91 ? -4.183 8.243 -18.397 1.00 90.75 91 PHE A C 1
ATOM 733 O O . PHE A 1 91 ? -4.604 8.814 -17.395 1.00 90.75 91 PHE A O 1
ATOM 740 N N . ILE A 1 92 ? -2.885 8.235 -18.699 1.00 91.81 92 ILE A N 1
ATOM 741 C CA . ILE A 1 92 ? -1.842 8.807 -17.839 1.00 91.81 92 ILE A CA 1
ATOM 742 C C . ILE A 1 92 ? -2.024 10.317 -17.672 1.00 91.81 92 ILE A C 1
ATOM 744 O O . ILE A 1 92 ? -1.887 10.838 -16.565 1.00 91.81 92 ILE A O 1
ATOM 748 N N . GLY A 1 93 ? -2.354 11.028 -18.752 1.00 88.06 93 GLY A N 1
ATOM 749 C CA . GLY A 1 93 ? -2.586 12.471 -18.716 1.00 88.06 93 GLY A CA 1
ATOM 750 C C . GLY A 1 93 ? -3.827 12.871 -17.912 1.00 88.06 93 GLY A C 1
ATOM 751 O O . GLY A 1 93 ? -3.872 13.971 -17.360 1.00 88.06 93 GLY A O 1
ATOM 752 N N . SER A 1 94 ? -4.826 11.989 -17.826 1.00 90.38 94 SER A N 1
ATOM 753 C CA . SER A 1 94 ? -6.059 12.214 -17.063 1.00 90.38 94 SER A CA 1
ATOM 754 C C . SER A 1 94 ? -6.026 11.635 -15.645 1.00 90.38 94 SER A C 1
ATOM 756 O O . SER A 1 94 ? -6.846 12.040 -14.814 1.00 90.38 94 SER A O 1
ATOM 758 N N . TRP A 1 95 ? -5.074 10.745 -15.337 1.00 92.50 95 TRP A N 1
ATOM 759 C CA . TRP A 1 95 ? -4.975 10.091 -14.037 1.00 92.50 95 TRP A CA 1
ATOM 760 C C . TRP A 1 95 ? -4.712 11.100 -12.921 1.00 92.50 95 TRP A C 1
ATOM 762 O O . TRP A 1 95 ? -3.691 11.792 -12.867 1.00 92.50 95 TRP A O 1
ATOM 772 N N . LYS A 1 96 ? -5.646 11.149 -11.972 1.00 90.44 96 LYS A N 1
ATOM 773 C CA . LYS A 1 96 ? -5.502 11.910 -10.736 1.00 90.44 96 LYS A CA 1
ATOM 774 C C . LYS A 1 96 ? -5.283 10.928 -9.609 1.00 90.44 96 LYS A C 1
ATOM 776 O O . LYS A 1 96 ? -6.211 10.228 -9.216 1.00 90.44 96 LYS A O 1
ATOM 781 N N . ARG A 1 97 ? -4.064 10.935 -9.071 1.00 91.81 97 ARG A N 1
ATOM 782 C CA . ARG A 1 97 ? -3.714 10.142 -7.896 1.00 91.81 97 ARG A CA 1
ATOM 783 C C . ARG A 1 97 ? -4.769 10.354 -6.801 1.00 91.81 97 ARG A C 1
ATOM 785 O O . ARG A 1 97 ? -5.021 11.513 -6.436 1.00 91.81 97 ARG A O 1
ATOM 792 N N . PRO A 1 98 ? -5.366 9.280 -6.268 1.00 92.00 98 PRO A N 1
ATOM 793 C CA . PRO A 1 98 ? -6.333 9.416 -5.198 1.00 92.00 98 PRO A CA 1
ATOM 794 C C . PRO A 1 98 ? -5.664 9.972 -3.931 1.00 92.00 98 PRO A C 1
ATOM 796 O O . PRO A 1 98 ? -4.457 9.838 -3.706 1.00 92.00 98 PRO A O 1
ATOM 799 N N . LYS A 1 99 ? -6.445 10.675 -3.108 1.00 92.00 99 LYS A N 1
ATOM 800 C CA . LYS A 1 99 ? -5.946 11.227 -1.844 1.00 92.00 99 LYS A CA 1
ATOM 801 C C . LYS A 1 99 ? -5.974 10.136 -0.785 1.00 92.00 99 LYS A C 1
ATOM 803 O O . LYS A 1 99 ? -7.032 9.566 -0.561 1.00 92.00 99 LYS A O 1
ATOM 808 N N . LYS A 1 100 ? -4.848 9.920 -0.107 1.00 93.75 100 LYS A N 1
ATOM 809 C CA . LYS A 1 100 ? -4.793 9.026 1.050 1.00 93.75 100 LYS A CA 1
ATOM 810 C C . LYS A 1 100 ? -5.623 9.539 2.221 1.00 93.75 100 LYS A C 1
ATOM 812 O O . LYS A 1 100 ? -5.654 10.755 2.463 1.00 93.75 100 LYS A O 1
ATOM 817 N N . GLN A 1 101 ? -6.220 8.617 2.970 1.00 95.00 101 GLN A N 1
ATOM 818 C CA . GLN A 1 101 ? -6.763 8.917 4.291 1.00 95.00 101 GLN A CA 1
ATOM 819 C C . GLN A 1 101 ? -5.638 9.443 5.194 1.00 95.00 101 GLN A C 1
ATOM 821 O O . GLN A 1 101 ? -4.490 9.006 5.113 1.00 95.00 101 GLN A O 1
ATOM 826 N N . LYS A 1 102 ? -5.953 10.413 6.054 1.00 94.94 102 LYS A N 1
ATOM 827 C CA . LYS A 1 102 ? -5.049 10.786 7.144 1.00 94.94 102 LYS A CA 1
ATOM 828 C C . LYS A 1 102 ? -5.361 9.892 8.332 1.00 94.94 102 LYS A C 1
ATOM 830 O O . LYS A 1 102 ? -6.525 9.795 8.702 1.00 94.94 102 LYS A O 1
ATOM 835 N N . TRP A 1 103 ? -4.326 9.292 8.894 1.00 96.50 103 TRP A N 1
ATOM 836 C CA . TRP A 1 103 ? -4.419 8.431 10.059 1.00 96.50 103 TRP A CA 1
ATOM 837 C C . TRP A 1 103 ? -3.152 8.583 10.914 1.00 96.50 103 TRP A C 1
ATOM 839 O O . TRP A 1 103 ? -2.106 8.999 10.402 1.00 96.50 103 TRP A O 1
ATOM 849 N N . LYS A 1 104 ? -3.260 8.317 12.215 1.00 96.12 104 LYS A N 1
ATOM 850 C CA . LYS A 1 104 ? -2.188 8.415 13.215 1.00 96.12 104 LYS A CA 1
ATOM 851 C C . LYS A 1 104 ? -2.496 7.546 14.440 1.00 96.12 104 LYS A C 1
ATOM 853 O O . LYS A 1 104 ? -3.600 7.037 14.596 1.00 96.12 104 LYS A O 1
ATOM 858 N N . VAL A 1 105 ? -1.519 7.418 15.335 1.00 96.00 105 VAL A N 1
ATOM 859 C CA . VAL A 1 105 ? -1.731 6.842 16.672 1.00 96.00 105 VAL A CA 1
ATOM 860 C C . VAL A 1 105 ? -2.825 7.623 17.415 1.00 96.00 105 VAL A C 1
ATOM 862 O O . VAL A 1 105 ? -2.849 8.853 17.358 1.00 96.00 105 VAL A O 1
ATOM 865 N N . GLY A 1 106 ? -3.719 6.902 18.093 1.00 95.69 106 GLY A N 1
ATOM 866 C CA . GLY A 1 106 ? -4.910 7.412 18.779 1.00 95.69 106 GLY A CA 1
ATOM 867 C C . GLY A 1 106 ? -6.190 7.353 17.937 1.00 95.69 106 GLY A C 1
ATOM 868 O O . GLY A 1 106 ? -7.290 7.423 18.492 1.00 95.69 106 GLY A O 1
ATOM 869 N N . ASP A 1 107 ? -6.076 7.181 16.616 1.00 98.00 107 ASP A N 1
ATOM 870 C CA . ASP A 1 107 ? -7.242 7.091 15.740 1.00 98.00 107 ASP A CA 1
ATOM 871 C C . ASP A 1 107 ? -7.990 5.766 15.924 1.00 98.00 107 ASP A C 1
ATOM 873 O O . ASP A 1 107 ? -7.402 4.680 15.902 1.00 98.00 107 ASP A O 1
ATOM 877 N N . VAL A 1 108 ? -9.312 5.874 16.050 1.00 97.94 108 VAL A N 1
ATOM 878 C CA . VAL A 1 108 ? -10.263 4.762 16.027 1.00 97.94 108 VAL A CA 1
ATOM 879 C C . VAL A 1 108 ? -10.710 4.517 14.596 1.00 97.94 108 VAL A C 1
ATOM 881 O O . VAL A 1 108 ? -11.039 5.453 13.859 1.00 97.94 108 VAL A O 1
ATOM 884 N N . PHE A 1 109 ? -10.760 3.249 14.204 1.00 98.25 109 PHE A N 1
ATOM 885 C CA . PHE A 1 109 ? -11.133 2.817 12.866 1.00 98.25 109 PHE A CA 1
ATOM 886 C C . PHE A 1 109 ? -12.221 1.742 12.883 1.00 98.25 109 PHE A C 1
ATOM 888 O O . PHE A 1 109 ? -12.386 1.013 13.861 1.00 98.25 109 PHE A O 1
ATOM 895 N N . SER A 1 110 ? -12.963 1.634 11.779 1.00 97.81 110 SER A N 1
ATOM 896 C CA . SER A 1 110 ? -13.946 0.566 11.564 1.00 97.81 110 SER A CA 1
ATOM 897 C C . SER A 1 110 ? -13.374 -0.577 10.734 1.00 97.81 110 SER A C 1
ATOM 899 O O . SER A 1 110 ? -12.708 -0.339 9.723 1.00 97.81 110 SER A O 1
ATOM 901 N N . ILE A 1 111 ? -13.761 -1.795 11.094 1.00 97.38 111 ILE A N 1
ATOM 902 C CA . ILE A 1 111 ? -13.494 -3.038 10.375 1.00 97.38 111 ILE A CA 1
ATOM 903 C C . ILE A 1 111 ? -14.818 -3.492 9.747 1.00 97.38 111 ILE A C 1
ATOM 905 O O . ILE A 1 111 ? -15.679 -4.007 10.467 1.00 97.38 111 ILE A O 1
ATOM 909 N N . PRO A 1 112 ? -15.036 -3.256 8.441 1.00 95.94 112 PRO A N 1
ATOM 910 C CA . PRO A 1 112 ? -16.260 -3.681 7.774 1.00 95.94 112 PRO A CA 1
ATOM 911 C C . PRO A 1 112 ? -16.325 -5.206 7.673 1.00 95.94 112 PRO A C 1
ATOM 913 O O . PRO A 1 112 ? -15.373 -5.849 7.235 1.00 95.94 112 PRO A O 1
ATOM 916 N N . LEU A 1 113 ? -17.472 -5.778 8.035 1.00 94.19 113 LEU A N 1
ATOM 917 C CA . LEU A 1 113 ? -17.757 -7.202 7.889 1.00 94.19 113 LEU A CA 1
ATOM 918 C C . LEU A 1 113 ? -18.713 -7.468 6.711 1.00 94.19 113 LEU A C 1
ATOM 920 O O . LEU A 1 113 ? -19.521 -6.598 6.368 1.00 94.19 113 LEU A O 1
ATOM 924 N N . PRO A 1 114 ? -18.716 -8.686 6.128 1.00 92.19 114 PRO A N 1
ATOM 925 C CA . PRO A 1 114 ? -19.581 -9.033 4.991 1.00 92.19 114 PRO A CA 1
ATOM 926 C C . PRO A 1 114 ? -21.092 -8.906 5.243 1.00 92.19 114 PRO A C 1
ATOM 928 O O . PRO A 1 114 ? -21.875 -8.831 4.305 1.00 92.19 114 PRO A O 1
ATOM 931 N N . ASN A 1 115 ? -21.519 -8.899 6.505 1.00 89.12 115 ASN A N 1
ATOM 932 C CA . ASN A 1 115 ? -22.921 -8.827 6.928 1.00 89.12 115 ASN A CA 1
ATOM 933 C C . ASN A 1 115 ? -23.385 -7.390 7.250 1.00 89.12 115 ASN A C 1
ATOM 935 O O . ASN A 1 115 ? -24.293 -7.219 8.064 1.00 89.12 115 ASN A O 1
ATOM 939 N N . GLU A 1 116 ? -22.746 -6.379 6.649 1.00 91.62 116 GLU A N 1
ATOM 940 C CA . GLU A 1 116 ? -23.079 -4.950 6.804 1.00 91.62 116 GLU A CA 1
ATOM 941 C C . GLU A 1 116 ? -23.022 -4.459 8.261 1.00 91.62 116 GLU A C 1
ATOM 943 O O . GLU A 1 116 ? -23.789 -3.604 8.707 1.00 91.62 116 GLU A O 1
ATOM 948 N N . THR A 1 117 ? -22.107 -5.034 9.034 1.00 94.75 117 THR A N 1
ATOM 949 C CA . THR A 1 117 ? -21.814 -4.615 10.405 1.00 94.75 117 THR A CA 1
ATOM 950 C C . THR A 1 117 ? -20.325 -4.343 10.554 1.00 94.75 117 THR A C 1
ATOM 952 O O . THR A 1 117 ? -19.545 -4.604 9.637 1.00 94.75 117 THR A O 1
ATOM 955 N N . TYR A 1 118 ? -19.933 -3.814 11.706 1.00 96.31 118 TYR A N 1
ATOM 956 C CA . TYR A 1 118 ? -18.581 -3.345 11.945 1.00 96.31 118 TYR A CA 1
ATOM 957 C C . TYR A 1 118 ? -18.074 -3.813 13.302 1.00 96.31 118 TYR A C 1
ATOM 959 O O . TYR A 1 118 ? -18.803 -3.751 14.294 1.00 96.31 118 TYR A O 1
ATOM 967 N N . PHE A 1 119 ? -16.813 -4.234 13.321 1.00 96.56 119 PHE A N 1
ATOM 968 C CA . PHE A 1 119 ? -15.972 -4.170 14.515 1.00 96.56 119 PHE A CA 1
ATOM 969 C C . PHE A 1 119 ? -15.187 -2.861 14.522 1.00 96.56 119 PHE A C 1
ATOM 971 O O . PHE A 1 119 ? -15.124 -2.154 13.509 1.00 96.56 119 PHE A O 1
ATOM 978 N N . PHE A 1 120 ? -14.561 -2.550 15.653 1.00 96.94 120 PHE A N 1
ATOM 979 C CA . PHE A 1 120 ? -13.770 -1.336 15.816 1.00 96.94 120 PHE A CA 1
ATOM 980 C C . PHE A 1 120 ? -12.419 -1.639 16.440 1.00 96.94 120 PHE A C 1
ATOM 982 O O . PHE A 1 120 ? -12.263 -2.590 17.204 1.00 96.94 120 PHE A O 1
ATOM 989 N N . GLY A 1 121 ? -11.441 -0.806 16.116 1.00 95.81 121 GLY A N 1
ATOM 990 C CA . GLY A 1 121 ? -10.123 -0.857 16.723 1.00 95.81 121 GLY A CA 1
ATOM 991 C C . GLY A 1 121 ? -9.521 0.529 16.865 1.00 95.81 121 GLY A C 1
ATOM 992 O O . GLY A 1 121 ? -10.069 1.509 16.359 1.00 95.81 121 GLY A O 1
ATOM 993 N N . GLN A 1 122 ? -8.389 0.607 17.551 1.00 96.19 122 GLN A N 1
ATOM 994 C CA . GLN A 1 122 ? -7.612 1.832 17.710 1.00 96.19 122 GLN A CA 1
ATOM 995 C C . GLN A 1 122 ? -6.153 1.576 17.346 1.00 96.19 122 GLN A C 1
ATOM 997 O O . GLN A 1 122 ? -5.596 0.535 17.693 1.00 96.19 122 GLN A O 1
ATOM 1002 N N . ILE A 1 123 ? -5.527 2.536 16.665 1.00 96.31 123 ILE A N 1
ATOM 1003 C CA . ILE A 1 123 ? -4.081 2.534 16.426 1.00 96.31 123 ILE A CA 1
ATOM 1004 C C . ILE A 1 123 ? -3.389 2.986 17.715 1.00 96.31 123 ILE A C 1
ATOM 1006 O O . ILE A 1 123 ? -3.580 4.122 18.142 1.00 96.31 123 ILE A O 1
ATOM 1010 N N . VAL A 1 124 ? -2.577 2.127 18.331 1.00 92.94 124 VAL A N 1
ATOM 1011 C CA . VAL A 1 124 ? -1.961 2.398 19.646 1.00 92.94 124 VAL A CA 1
ATOM 1012 C C . VAL A 1 124 ? -0.459 2.660 19.574 1.00 92.94 124 VAL A C 1
ATOM 1014 O O . VAL A 1 124 ? 0.088 3.344 20.432 1.00 92.94 124 VAL A O 1
ATOM 1017 N N . GLU A 1 125 ? 0.218 2.170 18.538 1.00 91.06 125 GLU A N 1
ATOM 1018 C CA . GLU A 1 125 ? 1.659 2.356 18.344 1.00 91.06 125 GLU A CA 1
ATOM 1019 C C . GLU A 1 125 ? 1.997 2.280 16.843 1.00 91.06 125 GLU A C 1
ATOM 1021 O O . GLU A 1 125 ? 1.245 1.703 16.054 1.00 91.06 125 GLU A O 1
ATOM 1026 N N . LEU A 1 126 ? 3.121 2.878 16.434 1.00 91.12 126 LEU A N 1
ATOM 1027 C CA . LEU A 1 126 ? 3.685 2.724 15.092 1.00 91.12 126 LEU A CA 1
ATOM 1028 C C . LEU A 1 126 ? 5.056 2.064 15.176 1.00 91.12 126 LEU A C 1
ATOM 1030 O O . LEU A 1 126 ? 5.990 2.630 15.740 1.00 91.12 126 LEU A O 1
ATOM 1034 N N . MET A 1 127 ? 5.179 0.889 14.567 1.00 87.31 127 MET A N 1
ATOM 1035 C CA . MET A 1 127 ? 6.452 0.198 14.403 1.00 87.31 127 MET A CA 1
ATOM 1036 C C . MET A 1 127 ? 7.130 0.686 13.118 1.00 87.31 127 MET A C 1
ATOM 1038 O O . MET A 1 127 ? 6.506 0.719 12.054 1.00 87.31 127 MET A O 1
ATOM 1042 N N . GLU A 1 128 ? 8.401 1.086 13.227 1.00 84.62 128 GLU A N 1
ATOM 1043 C CA . GLU A 1 128 ? 9.216 1.601 12.108 1.00 84.62 128 GLU A CA 1
ATOM 1044 C C . GLU A 1 128 ? 8.539 2.738 11.315 1.00 84.62 128 GLU A C 1
ATOM 1046 O O . GLU A 1 128 ? 8.742 2.880 10.113 1.00 84.62 128 GLU A O 1
ATOM 1051 N N . ASP A 1 129 ? 7.695 3.532 11.982 1.00 83.69 129 ASP A N 1
ATOM 1052 C CA . ASP A 1 129 ? 6.903 4.630 11.406 1.00 83.69 129 ASP A CA 1
ATOM 1053 C C . ASP A 1 129 ? 5.905 4.235 10.292 1.00 83.69 129 ASP A C 1
ATOM 1055 O O . ASP A 1 129 ? 5.260 5.113 9.712 1.00 83.69 129 ASP A O 1
ATOM 1059 N N . VAL A 1 130 ? 5.733 2.940 9.990 1.00 85.44 130 VAL A N 1
ATOM 1060 C CA . VAL A 1 130 ? 4.907 2.474 8.854 1.00 85.44 130 VAL A CA 1
ATOM 1061 C C . VAL A 1 130 ? 3.939 1.338 9.187 1.00 85.44 130 VAL A C 1
ATOM 1063 O O . VAL A 1 130 ? 2.930 1.188 8.494 1.00 85.44 130 VAL A O 1
ATOM 1066 N N . PHE A 1 131 ? 4.194 0.565 10.244 1.00 90.62 131 PHE A N 1
ATOM 1067 C CA . PHE A 1 131 ? 3.358 -0.571 10.629 1.00 90.62 131 PHE A CA 1
ATOM 1068 C C . PHE A 1 131 ? 2.524 -0.232 11.874 1.00 90.62 131 PHE A C 1
ATOM 1070 O O . PHE A 1 131 ? 3.047 -0.258 12.993 1.00 90.62 131 PHE A O 1
ATOM 1077 N N . PRO A 1 132 ? 1.235 0.127 11.716 1.00 93.88 132 PRO A N 1
ATOM 1078 C CA . PRO A 1 132 ? 0.353 0.402 12.841 1.00 93.88 132 PRO A CA 1
ATOM 1079 C C . PRO A 1 132 ? 0.086 -0.860 13.658 1.00 93.88 132 PRO A C 1
ATOM 1081 O O . PRO A 1 132 ? -0.446 -1.858 13.165 1.00 93.88 132 PRO A O 1
ATOM 1084 N N . LEU A 1 133 ? 0.404 -0.775 14.942 1.00 91.94 133 LEU A N 1
ATOM 1085 C CA . LEU A 1 133 ? -0.014 -1.724 15.953 1.00 91.94 133 LEU A CA 1
ATOM 1086 C C . LEU A 1 133 ? -1.378 -1.284 16.481 1.00 91.94 133 LEU A C 1
ATOM 1088 O O . LEU A 1 133 ? -1.544 -0.153 16.943 1.00 91.94 133 LEU A O 1
ATOM 1092 N N . CYS A 1 134 ? -2.360 -2.168 16.369 1.00 93.25 134 CYS A N 1
ATOM 1093 C CA . CYS A 1 134 ? -3.755 -1.869 16.644 1.00 93.25 134 CYS A CA 1
ATOM 1094 C C . CYS A 1 134 ? -4.297 -2.774 17.746 1.00 93.25 134 CYS A C 1
ATOM 1096 O O . CYS A 1 134 ? -3.953 -3.954 17.795 1.00 93.25 134 CYS A O 1
ATOM 1098 N N . VAL A 1 135 ? -5.191 -2.240 18.575 1.00 92.00 135 VAL A N 1
ATOM 1099 C CA . VAL A 1 135 ? -6.065 -3.034 19.450 1.00 92.00 135 VAL A CA 1
ATOM 1100 C C . VAL A 1 135 ? -7.448 -3.138 18.823 1.00 92.00 135 VAL A C 1
ATOM 1102 O O . VAL A 1 135 ? -7.898 -2.194 18.173 1.00 92.00 135 VAL A O 1
ATOM 1105 N N . ILE A 1 136 ? -8.113 -4.275 18.999 1.00 93.44 136 ILE A N 1
ATOM 1106 C CA . ILE A 1 136 ? -9.484 -4.508 18.533 1.00 93.44 136 ILE A CA 1
ATOM 1107 C C . ILE A 1 136 ? -10.401 -4.570 19.743 1.00 93.44 136 ILE A C 1
ATOM 1109 O O . ILE A 1 136 ? -10.104 -5.279 20.704 1.00 93.44 136 ILE A O 1
ATOM 1113 N N . PHE A 1 137 ? -11.505 -3.836 19.688 1.00 92.31 137 PHE A N 1
ATOM 1114 C CA . PHE A 1 137 ? -12.482 -3.774 20.764 1.00 92.31 137 PHE A CA 1
ATOM 1115 C C . PHE A 1 137 ? -13.546 -4.857 20.615 1.00 92.31 137 PHE A C 1
ATOM 1117 O O . PHE A 1 137 ? -13.944 -5.208 19.502 1.00 92.31 137 PHE A O 1
ATOM 1124 N N . ASP A 1 138 ? -14.051 -5.327 21.751 1.00 91.75 138 ASP A N 1
ATOM 1125 C CA . ASP A 1 138 ? -15.244 -6.161 21.859 1.00 91.75 138 ASP A CA 1
ATOM 1126 C C . ASP A 1 138 ? -16.490 -5.293 21.676 1.00 91.75 138 ASP A C 1
ATOM 1128 O O . ASP A 1 138 ? -17.261 -5.034 22.599 1.00 91.75 138 ASP A O 1
ATOM 1132 N N . LEU A 1 139 ? -16.609 -4.721 20.479 1.00 92.75 139 LEU A N 1
ATOM 1133 C CA . LEU A 1 139 ? -17.673 -3.804 20.127 1.00 92.75 139 LEU A CA 1
ATOM 1134 C C . LEU A 1 139 ? -18.113 -4.066 18.695 1.00 92.75 139 LEU A C 1
ATOM 1136 O O . LEU A 1 139 ? -17.360 -3.871 17.739 1.00 92.75 139 LEU A O 1
ATOM 1140 N N . HIS A 1 140 ? -19.372 -4.470 18.563 1.00 94.06 140 HIS A N 1
ATOM 1141 C CA . HIS A 1 140 ? -19.972 -4.867 17.301 1.00 94.06 140 HIS A CA 1
ATOM 1142 C C . HIS A 1 140 ? -21.241 -4.063 17.032 1.00 94.06 140 HIS A C 1
ATOM 1144 O O . HIS A 1 140 ? -22.235 -4.204 17.742 1.00 94.06 140 HIS A O 1
ATOM 1150 N N . LEU A 1 141 ? -21.224 -3.211 16.005 1.00 94.44 141 LEU A N 1
ATOM 1151 C CA . LEU A 1 141 ? -22.331 -2.293 15.717 1.00 94.44 141 LEU A CA 1
ATOM 1152 C C . LEU A 1 141 ? -22.659 -2.241 14.222 1.00 94.44 141 LEU A C 1
ATOM 1154 O O . LEU A 1 141 ? -21.840 -2.542 13.356 1.00 94.44 141 LEU A O 1
ATOM 1158 N N . LYS A 1 142 ? -23.883 -1.810 13.905 1.00 95.19 142 LYS A N 1
ATOM 1159 C CA . LYS A 1 142 ? -24.292 -1.428 12.536 1.00 95.19 142 LYS A CA 1
ATOM 1160 C C . LYS A 1 142 ? -23.986 0.032 12.208 1.00 95.19 142 LYS A C 1
ATOM 1162 O O . LYS A 1 142 ? -24.081 0.445 11.058 1.00 95.19 142 LYS A O 1
ATOM 1167 N N . THR A 1 143 ? -23.674 0.822 13.225 1.00 94.69 143 THR A N 1
ATOM 1168 C CA . THR A 1 143 ? -23.474 2.266 13.136 1.00 94.69 143 THR A CA 1
ATOM 1169 C C . THR A 1 143 ? -22.102 2.637 13.668 1.00 94.69 143 THR A C 1
ATOM 1171 O O . THR A 1 143 ? -21.448 1.853 14.349 1.00 94.69 143 THR A O 1
ATOM 1174 N N . VAL A 1 144 ? -21.677 3.858 13.357 1.00 94.12 144 VAL A N 1
ATOM 1175 C CA . VAL A 1 144 ? -20.465 4.452 13.921 1.00 94.12 144 VAL A CA 1
ATOM 1176 C C . VAL A 1 144 ? -20.589 4.534 15.455 1.00 94.12 144 VAL A C 1
ATOM 1178 O O . VAL A 1 144 ? -21.635 4.996 15.919 1.00 94.12 144 VAL A O 1
ATOM 1181 N N . PRO A 1 145 ? -19.571 4.109 16.227 1.00 96.38 145 PRO A N 1
ATOM 1182 C CA . PRO A 1 145 ? -19.588 4.159 17.683 1.00 96.38 145 PRO A CA 1
ATOM 1183 C C . PRO A 1 145 ? -19.403 5.593 18.176 1.00 96.38 145 PRO A C 1
ATOM 1185 O O . PRO A 1 145 ? -18.860 6.454 17.479 1.00 96.38 145 PRO A O 1
ATOM 1188 N N . THR A 1 146 ? -19.829 5.846 19.403 1.00 96.12 146 THR A N 1
ATOM 1189 C CA . THR A 1 146 ? -19.442 7.024 20.179 1.00 96.12 146 THR A CA 1
ATOM 1190 C C . THR A 1 146 ? -18.136 6.761 20.934 1.00 96.12 146 THR A C 1
ATOM 1192 O O . THR A 1 146 ? -17.650 5.634 20.991 1.00 96.12 146 THR A O 1
ATOM 1195 N N . LYS A 1 147 ? -17.548 7.805 21.531 1.00 94.44 147 LYS A N 1
ATOM 1196 C CA . LYS A 1 147 ? -16.383 7.634 22.415 1.00 94.44 147 LYS A CA 1
ATOM 1197 C C . LYS A 1 147 ? -16.722 6.803 23.651 1.00 94.44 147 LYS A C 1
ATOM 1199 O O . LYS A 1 147 ? -15.955 5.923 23.999 1.00 94.44 147 LYS A O 1
ATOM 1204 N N . GLU A 1 148 ? -17.898 7.028 24.232 1.00 93.88 148 GLU A N 1
ATOM 1205 C CA . GLU A 1 148 ? -18.384 6.280 25.394 1.00 93.88 148 GLU A CA 1
ATOM 1206 C C . GLU A 1 148 ? -18.574 4.788 25.080 1.00 93.88 148 GLU A C 1
ATOM 1208 O O . GLU A 1 148 ? -18.280 3.945 25.923 1.00 93.88 148 GLU A O 1
ATOM 1213 N N . ASP A 1 149 ? -18.995 4.444 23.856 1.00 94.38 149 ASP A N 1
ATOM 1214 C CA . ASP A 1 149 ? -19.068 3.038 23.433 1.00 94.38 149 ASP A CA 1
ATOM 1215 C C . ASP A 1 149 ? -17.681 2.377 23.440 1.00 94.38 149 ASP A C 1
ATOM 1217 O O . ASP A 1 149 ? -17.557 1.224 23.841 1.00 94.38 149 ASP A O 1
ATOM 1221 N N . ILE A 1 150 ? -16.639 3.103 23.015 1.00 93.12 150 ILE A N 1
ATOM 1222 C CA . ILE A 1 150 ? -15.256 2.605 23.016 1.00 93.12 150 ILE A CA 1
ATOM 1223 C C . ILE A 1 150 ? -14.684 2.562 24.437 1.00 93.12 150 ILE A C 1
ATOM 1225 O O . ILE A 1 150 ? -14.059 1.570 24.797 1.00 93.12 150 ILE A O 1
ATOM 1229 N N . ASP A 1 151 ? -14.929 3.589 25.256 1.00 89.31 151 ASP A N 1
ATOM 1230 C CA . ASP A 1 151 ? -14.442 3.667 26.642 1.00 89.31 151 ASP A CA 1
ATOM 1231 C C . ASP A 1 151 ? -14.958 2.505 27.506 1.00 89.31 151 ASP A C 1
ATOM 1233 O O . ASP A 1 151 ? -14.269 2.044 28.415 1.00 89.31 151 ASP A O 1
ATOM 1237 N N . ASN A 1 152 ? -16.166 2.019 27.210 1.00 88.69 152 ASN A N 1
ATOM 1238 C CA . ASN A 1 152 ? -16.792 0.899 27.910 1.00 88.69 152 ASN A CA 1
ATOM 1239 C C . ASN A 1 152 ? -16.503 -0.472 27.271 1.00 88.69 152 ASN A C 1
ATOM 1241 O O . ASN A 1 152 ? -16.933 -1.493 27.815 1.00 88.69 152 ASN A O 1
ATOM 1245 N N . ALA A 1 153 ? -15.818 -0.523 26.125 1.00 88.50 153 ALA A N 1
ATOM 1246 C CA . ALA A 1 153 ? -15.526 -1.769 25.429 1.00 88.50 153 ALA A CA 1
ATOM 1247 C C . ALA A 1 153 ? -14.259 -2.442 25.976 1.00 88.50 153 ALA A C 1
ATOM 1249 O O . ALA A 1 153 ? -13.247 -1.800 26.255 1.00 88.50 153 ALA A O 1
ATOM 1250 N N . ASN A 1 154 ? -14.284 -3.773 26.067 1.00 86.69 154 ASN A N 1
ATOM 1251 C CA . ASN A 1 154 ? -13.083 -4.547 26.377 1.00 86.69 154 ASN A CA 1
ATOM 1252 C C . ASN A 1 154 ? -12.162 -4.627 25.152 1.00 86.69 154 ASN A C 1
ATOM 1254 O O . ASN A 1 154 ? -12.622 -4.585 24.013 1.00 86.69 154 ASN A O 1
ATOM 1258 N N . ILE A 1 155 ? -10.861 -4.813 25.371 1.00 86.69 155 ILE A N 1
ATOM 1259 C CA . ILE A 1 155 ? -9.918 -5.136 24.293 1.00 86.69 155 ILE A CA 1
ATOM 1260 C C . ILE A 1 155 ? -9.931 -6.653 24.065 1.00 86.69 155 ILE A C 1
ATOM 1262 O O . ILE A 1 155 ? -9.657 -7.423 24.984 1.00 86.69 155 ILE A O 1
ATOM 1266 N N . LEU A 1 156 ? -10.215 -7.081 22.833 1.00 85.56 156 LEU A N 1
ATOM 1267 C CA . LEU A 1 156 ? -10.204 -8.490 22.426 1.00 85.56 156 LEU A CA 1
ATOM 1268 C C . LEU A 1 156 ? -8.805 -9.003 22.118 1.00 85.56 156 LEU A C 1
ATOM 1270 O O . LEU A 1 156 ? -8.443 -10.119 22.483 1.00 85.56 156 LEU A O 1
ATOM 1274 N N . THR A 1 157 ? -8.050 -8.215 21.360 1.00 83.94 157 THR A N 1
ATOM 1275 C CA . THR A 1 157 ? -6.748 -8.612 20.830 1.00 83.94 157 THR A CA 1
ATOM 1276 C C . THR A 1 157 ? -5.955 -7.390 20.388 1.00 83.94 157 THR A C 1
ATOM 1278 O O . THR A 1 157 ? -6.506 -6.298 20.226 1.00 83.94 157 THR A O 1
ATOM 1281 N N . ALA A 1 158 ? -4.666 -7.598 20.147 1.00 86.38 158 ALA A N 1
ATOM 1282 C CA . ALA A 1 158 ? -3.808 -6.660 19.451 1.00 86.38 158 ALA A CA 1
ATOM 1283 C C . ALA A 1 158 ? -3.129 -7.341 18.260 1.00 86.38 158 ALA A C 1
ATOM 1285 O O . ALA A 1 158 ? -2.793 -8.525 18.313 1.00 86.38 158 ALA A O 1
ATOM 1286 N N . LEU A 1 159 ? -2.902 -6.583 17.192 1.00 89.00 159 LEU A N 1
ATOM 1287 C CA . LEU A 1 159 ? -2.204 -7.049 15.999 1.00 89.00 159 LEU A CA 1
ATOM 1288 C C . LEU A 1 159 ? -1.557 -5.892 15.242 1.00 89.00 159 LEU A C 1
ATOM 1290 O O . LEU A 1 159 ? -2.038 -4.760 15.263 1.00 89.00 159 LEU A O 1
ATOM 1294 N N . MET A 1 160 ? -0.475 -6.194 14.534 1.00 91.12 160 MET A N 1
ATOM 1295 C CA . MET A 1 160 ? 0.152 -5.260 13.611 1.00 91.12 160 MET A CA 1
ATOM 1296 C C . MET A 1 160 ? -0.446 -5.417 12.213 1.00 91.12 160 MET A C 1
ATOM 1298 O O . MET A 1 160 ? -0.598 -6.532 11.708 1.00 91.12 160 MET A O 1
ATOM 1302 N N . LEU A 1 161 ? -0.780 -4.291 11.591 1.00 92.62 161 LEU A N 1
ATOM 1303 C CA . LEU A 1 161 ? -1.344 -4.212 10.247 1.00 92.62 161 LEU A CA 1
ATOM 1304 C C . LEU A 1 161 ? -0.388 -3.478 9.307 1.00 92.62 161 LEU A C 1
ATOM 1306 O O . LEU A 1 161 ? 0.507 -2.750 9.733 1.00 92.62 161 LEU A O 1
ATOM 1310 N N . ASN A 1 162 ? -0.594 -3.650 8.004 1.00 91.62 162 ASN A N 1
ATOM 1311 C CA . ASN A 1 162 ? 0.078 -2.832 7.003 1.00 91.62 162 ASN A CA 1
ATOM 1312 C C . ASN A 1 162 ? -0.610 -1.460 6.914 1.00 91.62 162 ASN A C 1
ATOM 1314 O O . ASN A 1 162 ? -1.811 -1.409 6.668 1.00 91.62 162 ASN A O 1
ATOM 1318 N N . GLY A 1 163 ? 0.130 -0.354 7.052 1.00 92.25 163 GLY A N 1
ATOM 1319 C CA . GLY A 1 163 ? -0.431 1.003 7.002 1.00 92.25 163 GLY A CA 1
ATOM 1320 C C . GLY A 1 163 ? -1.204 1.340 5.717 1.00 92.25 163 GLY A C 1
ATOM 1321 O O . GLY A 1 163 ? -2.099 2.186 5.742 1.00 92.25 163 GLY A O 1
ATOM 1322 N N . MET A 1 164 ? -0.930 0.641 4.607 1.00 91.75 164 MET A N 1
ATOM 1323 C CA . MET A 1 164 ? -1.622 0.851 3.328 1.00 91.75 164 MET A CA 1
ATOM 1324 C C . MET A 1 164 ? -3.139 0.637 3.414 1.00 91.75 164 MET A C 1
ATOM 1326 O O . MET A 1 164 ? -3.885 1.322 2.722 1.00 91.75 164 MET A O 1
ATOM 1330 N N . VAL A 1 165 ? -3.606 -0.233 4.317 1.00 94.06 165 VAL A N 1
ATOM 1331 C CA . VAL A 1 165 ? -5.044 -0.515 4.492 1.00 94.06 165 VAL A CA 1
ATOM 1332 C C . VAL A 1 165 ? -5.809 0.679 5.070 1.00 94.06 165 VAL A C 1
ATOM 1334 O O . VAL A 1 165 ? -7.033 0.738 5.000 1.00 94.06 165 VAL A O 1
ATOM 1337 N N . PHE A 1 166 ? -5.100 1.632 5.677 1.00 95.81 166 PHE A N 1
ATOM 1338 C CA . PHE A 1 166 ? -5.680 2.898 6.100 1.00 95.81 166 PHE A CA 1
ATOM 1339 C C . PHE A 1 166 ? -5.590 3.937 4.988 1.00 95.81 166 PHE A C 1
ATOM 1341 O O . PHE A 1 166 ? -6.527 4.711 4.818 1.00 95.81 166 PHE A O 1
ATOM 1348 N N . ASP A 1 167 ? -4.495 3.960 4.221 1.00 94.56 167 ASP A N 1
ATOM 1349 C CA . ASP A 1 167 ? -4.307 4.905 3.114 1.00 94.56 167 ASP A CA 1
ATOM 1350 C C . ASP A 1 167 ? -5.422 4.794 2.062 1.00 94.56 167 ASP A C 1
ATOM 1352 O O . ASP A 1 167 ? -5.899 5.830 1.582 1.00 94.56 167 ASP A O 1
ATOM 1356 N N . ASP A 1 168 ? -5.831 3.565 1.731 1.00 93.44 168 ASP A N 1
ATOM 1357 C CA . ASP A 1 168 ? -6.802 3.229 0.681 1.00 93.44 168 ASP A CA 1
ATOM 1358 C C . ASP A 1 168 ? -8.264 3.130 1.151 1.00 93.44 168 ASP A C 1
ATOM 1360 O O . ASP A 1 168 ? -9.147 2.821 0.352 1.00 93.44 168 ASP A O 1
ATOM 1364 N N . TYR A 1 169 ? -8.532 3.466 2.418 1.00 95.06 169 TYR A N 1
ATOM 1365 C CA . TYR A 1 169 ? -9.851 3.396 3.057 1.00 95.06 169 TYR A CA 1
ATOM 1366 C C . TYR A 1 169 ? -10.416 1.979 3.258 1.00 95.06 169 TYR A C 1
ATOM 1368 O O . TYR A 1 169 ? -11.591 1.865 3.619 1.00 95.06 169 TYR A O 1
ATOM 1376 N N . THR A 1 170 ? -9.617 0.915 3.108 1.00 95.25 170 THR A N 1
ATOM 1377 C CA . THR A 1 170 ? -10.028 -0.446 3.501 1.00 95.25 170 THR A CA 1
ATOM 1378 C C . THR A 1 170 ? -10.450 -0.476 4.973 1.00 95.25 170 THR A C 1
ATOM 1380 O O . THR A 1 170 ? -11.513 -0.997 5.310 1.00 95.25 170 THR A O 1
ATOM 1383 N N . LEU A 1 171 ? -9.654 0.152 5.844 1.00 97.00 171 LEU A N 1
ATOM 1384 C CA . LEU A 1 171 ? -10.000 0.464 7.227 1.00 97.00 171 LEU A CA 1
ATOM 1385 C C . LEU A 1 171 ? -10.202 1.974 7.372 1.00 97.00 171 LEU A C 1
ATOM 1387 O O . LEU A 1 171 ? -9.292 2.791 7.191 1.00 97.00 171 LEU A O 1
ATOM 1391 N N . LYS A 1 172 ? -11.433 2.362 7.698 1.00 97.38 172 LYS A N 1
ATOM 1392 C CA . LYS A 1 172 ? -11.835 3.767 7.740 1.00 97.38 172 LYS A CA 1
ATOM 1393 C C . LYS A 1 172 ? -11.603 4.353 9.125 1.00 97.38 172 LYS A C 1
ATOM 1395 O O . LYS A 1 172 ? -12.197 3.877 10.089 1.00 97.38 172 LYS A O 1
ATOM 1400 N N . VAL A 1 173 ? -10.810 5.421 9.210 1.00 97.88 173 VAL A N 1
ATOM 1401 C CA . VAL A 1 173 ? -10.672 6.219 10.437 1.00 97.88 173 VAL A CA 1
ATOM 1402 C C . VAL A 1 173 ? -11.954 7.011 10.679 1.00 97.88 173 VAL A C 1
ATOM 1404 O O . VAL A 1 173 ? -12.507 7.633 9.769 1.00 97.88 173 VAL A O 1
ATOM 1407 N N . ILE A 1 174 ? -12.430 6.969 11.919 1.00 97.25 174 ILE A N 1
ATOM 1408 C CA . ILE A 1 174 ? -13.710 7.534 12.338 1.00 97.25 174 ILE A CA 1
ATOM 1409 C C . ILE A 1 174 ? -13.489 8.805 13.159 1.00 97.25 174 ILE A C 1
ATOM 1411 O O . ILE A 1 174 ? -14.004 9.867 12.808 1.00 97.25 174 ILE A O 1
ATOM 1415 N N . PHE A 1 175 ? -12.729 8.698 14.249 1.00 97.19 175 PHE A N 1
ATOM 1416 C CA . PHE A 1 175 ? -12.390 9.799 15.146 1.00 97.19 175 PHE A CA 1
ATOM 1417 C C . PHE A 1 175 ? -11.119 9.483 15.936 1.00 97.19 175 PHE A C 1
ATOM 1419 O O . PHE A 1 175 ? -10.671 8.344 15.990 1.00 97.19 175 PHE A O 1
ATOM 1426 N N . GLU A 1 176 ? -10.570 10.506 16.581 1.00 97.06 176 GLU A N 1
ATOM 1427 C CA . GLU A 1 176 ? -9.417 10.403 17.474 1.00 97.06 176 GLU A CA 1
ATOM 1428 C C . GLU A 1 176 ? -9.859 10.374 18.943 1.00 97.06 176 GLU A C 1
ATOM 1430 O O . GLU A 1 176 ? -10.764 11.123 19.356 1.00 97.06 176 GLU A O 1
ATOM 1435 N N . MET A 1 177 ? -9.182 9.556 19.748 1.00 94.25 177 MET A N 1
ATOM 1436 C CA . MET A 1 177 ? -9.302 9.551 21.206 1.00 94.25 177 MET A CA 1
ATOM 1437 C C . MET A 1 177 ? -7.972 9.196 21.887 1.00 94.25 177 MET A C 1
ATOM 1439 O O . MET A 1 177 ? -6.987 8.882 21.221 1.00 94.25 177 MET A O 1
ATOM 1443 N N . GLU A 1 178 ? -7.944 9.290 23.217 1.00 91.69 178 GLU A N 1
ATOM 1444 C CA . GLU A 1 178 ? -6.801 8.855 24.022 1.00 91.69 178 GLU A CA 1
ATOM 1445 C C . GLU A 1 178 ? -6.568 7.347 23.854 1.00 91.69 178 GLU A C 1
ATOM 1447 O O . GLU A 1 178 ? -7.501 6.589 23.589 1.00 91.69 178 GLU A O 1
ATOM 1452 N N . ILE A 1 179 ? -5.311 6.917 23.934 1.00 88.94 179 ILE A N 1
ATOM 1453 C CA . ILE A 1 179 ? -4.940 5.514 23.741 1.00 88.94 179 ILE A CA 1
ATOM 1454 C C . ILE A 1 179 ? -5.499 4.692 24.905 1.00 88.94 179 ILE A C 1
ATOM 1456 O O . ILE A 1 179 ? -5.113 4.902 26.051 1.00 88.94 179 ILE A O 1
ATOM 1460 N N . MET A 1 180 ? -6.374 3.734 24.597 1.00 77.94 180 MET A N 1
ATOM 1461 C CA . MET A 1 180 ? -7.080 2.931 25.604 1.00 77.94 180 MET A CA 1
ATOM 1462 C C . MET A 1 180 ? -6.287 1.713 26.093 1.00 77.94 180 MET A C 1
ATOM 1464 O O . MET A 1 180 ? -6.694 1.052 27.045 1.00 77.94 180 MET A O 1
ATOM 1468 N N . GLY A 1 181 ? -5.158 1.392 25.456 1.00 67.44 181 GLY A N 1
ATOM 1469 C CA . GLY A 1 181 ? -4.331 0.250 25.833 1.00 67.44 181 GLY A CA 1
ATOM 1470 C C . GLY A 1 181 ? -2.852 0.474 25.548 1.00 67.44 181 GLY A C 1
ATOM 1471 O O . GLY A 1 181 ? -2.474 0.852 24.442 1.00 67.44 181 GLY A O 1
ATOM 1472 N N . GLU A 1 182 ? -2.006 0.181 26.534 1.00 64.00 182 GLU A N 1
ATOM 1473 C CA . GLU A 1 182 ? -0.551 0.151 26.374 1.00 64.00 182 GLU A CA 1
ATOM 1474 C C . GLU A 1 182 ? -0.068 -1.295 26.214 1.00 64.00 182 GLU A C 1
ATOM 1476 O O . GLU A 1 182 ? -0.346 -2.161 27.043 1.00 64.00 182 GLU A O 1
ATOM 1481 N N . ILE A 1 183 ? 0.675 -1.581 25.147 1.00 65.19 183 ILE A N 1
ATOM 1482 C CA . ILE A 1 183 ? 1.226 -2.920 24.918 1.00 65.19 183 ILE A CA 1
ATOM 1483 C C . ILE A 1 183 ? 2.530 -3.045 25.704 1.00 65.19 183 ILE A C 1
ATOM 1485 O O . ILE A 1 183 ? 3.627 -2.736 25.220 1.00 65.19 183 ILE A O 1
ATOM 1489 N N . THR A 1 184 ? 2.393 -3.485 26.955 1.00 56.44 184 THR A N 1
ATOM 1490 C CA . THR A 1 184 ? 3.529 -3.687 27.852 1.00 56.44 184 THR A CA 1
ATOM 1491 C C . THR A 1 184 ? 4.355 -4.902 27.413 1.00 56.44 184 THR A C 1
ATOM 1493 O O . THR A 1 184 ? 3.837 -5.936 26.995 1.00 56.44 184 THR A O 1
ATOM 1496 N N . GLY A 1 185 ? 5.684 -4.769 27.457 1.00 54.78 185 GLY A N 1
ATOM 1497 C CA . GLY A 1 185 ? 6.615 -5.862 27.162 1.00 54.78 185 GLY A CA 1
ATOM 1498 C C . GLY A 1 185 ? 7.673 -5.490 26.129 1.00 54.78 185 GLY A C 1
ATOM 1499 O O . GLY A 1 185 ? 7.434 -5.488 24.924 1.00 54.78 185 GLY A O 1
ATOM 1500 N N . ASN A 1 186 ? 8.890 -5.232 26.606 1.00 48.44 186 ASN A N 1
ATOM 1501 C CA . ASN A 1 186 ? 10.052 -4.902 25.784 1.00 48.44 186 ASN A CA 1
ATOM 1502 C C . ASN A 1 186 ? 10.778 -6.166 25.290 1.00 48.44 186 ASN A C 1
ATOM 1504 O O . ASN A 1 186 ? 11.955 -6.384 25.577 1.00 48.44 186 ASN A O 1
ATOM 1508 N N . THR A 1 187 ? 10.073 -7.058 24.595 1.00 48.81 187 THR A N 1
ATOM 1509 C CA . THR A 1 187 ? 10.714 -8.243 24.021 1.00 48.81 187 THR A CA 1
ATOM 1510 C C . THR A 1 187 ? 10.682 -8.172 22.506 1.00 48.81 187 THR A C 1
ATOM 1512 O O . THR A 1 187 ? 9.629 -8.234 21.885 1.00 48.81 187 THR A O 1
ATOM 1515 N N . ARG A 1 188 ? 11.874 -8.184 21.896 1.00 49.94 188 ARG A N 1
ATOM 1516 C CA . ARG A 1 188 ? 12.119 -8.493 20.470 1.00 49.94 188 ARG A CA 1
ATOM 1517 C C . ARG A 1 188 ? 11.447 -9.798 19.977 1.00 49.94 188 ARG A C 1
ATOM 1519 O O . ARG A 1 188 ? 11.602 -10.169 18.822 1.00 49.94 188 ARG A O 1
ATOM 1526 N N . ARG A 1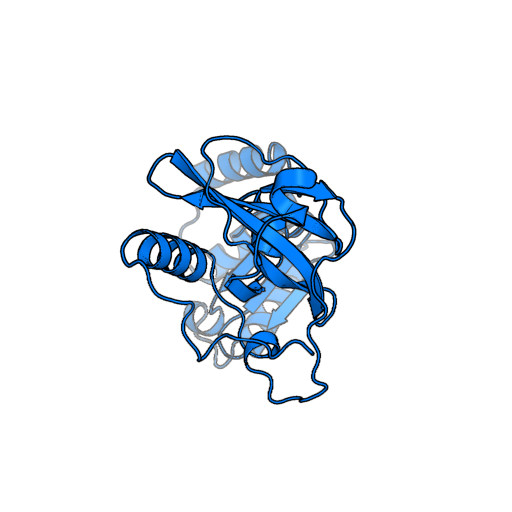 189 ? 10.748 -10.531 20.852 1.00 52.41 189 ARG A N 1
ATOM 1527 C CA . ARG A 1 189 ? 10.027 -11.786 20.605 1.00 52.41 189 ARG A CA 1
ATOM 1528 C C . ARG A 1 189 ? 8.511 -11.664 20.801 1.00 52.41 189 ARG A C 1
ATOM 1530 O O . ARG A 1 189 ? 7.842 -12.690 20.782 1.00 52.41 189 ARG A O 1
ATOM 1537 N N . ASN A 1 190 ? 7.968 -10.463 21.002 1.00 64.75 190 ASN A N 1
ATOM 1538 C CA . ASN A 1 190 ? 6.523 -10.285 21.029 1.00 64.75 190 ASN A CA 1
ATOM 1539 C C . ASN A 1 190 ? 5.977 -10.495 19.608 1.00 64.75 190 ASN A C 1
ATOM 1541 O O . ASN A 1 190 ? 6.220 -9.680 18.718 1.00 64.75 190 ASN A O 1
ATOM 1545 N N . SER A 1 191 ? 5.277 -11.611 19.393 1.00 64.00 191 SER A N 1
ATOM 1546 C CA . SER A 1 191 ? 4.708 -11.987 18.095 1.00 64.00 191 SER A CA 1
ATOM 1547 C C . SER A 1 191 ? 3.798 -10.900 17.526 1.00 64.00 191 SER A C 1
ATOM 1549 O O . SER A 1 191 ? 3.781 -10.712 16.313 1.00 64.00 191 SER A O 1
ATOM 1551 N N . VAL A 1 192 ? 3.131 -10.127 18.388 1.00 70.06 192 VAL A N 1
ATOM 1552 C CA . VAL A 1 192 ? 2.245 -9.027 17.992 1.00 70.06 192 VAL A CA 1
ATOM 1553 C C . VAL A 1 192 ? 3.003 -7.927 17.234 1.00 70.06 192 VAL A C 1
ATOM 1555 O O . VAL A 1 192 ? 2.457 -7.341 16.307 1.00 70.06 192 VAL A O 1
ATOM 1558 N N . ARG A 1 193 ? 4.278 -7.682 17.574 1.00 73.88 193 ARG A N 1
ATOM 1559 C CA . ARG A 1 193 ? 5.146 -6.684 16.914 1.00 73.88 193 ARG A CA 1
ATOM 1560 C C . ARG A 1 193 ? 6.004 -7.256 15.780 1.00 73.88 193 ARG A C 1
ATOM 1562 O O . ARG A 1 193 ? 6.677 -6.499 15.093 1.00 73.88 193 ARG A O 1
ATOM 1569 N N . ASN A 1 194 ? 6.010 -8.577 15.596 1.00 74.44 194 ASN A N 1
ATOM 1570 C CA . ASN A 1 194 ? 6.884 -9.260 14.634 1.00 74.44 194 ASN A CA 1
ATOM 1571 C C . ASN A 1 194 ? 6.125 -9.872 13.449 1.00 74.44 194 ASN A C 1
ATOM 1573 O O . ASN A 1 194 ? 6.752 -10.337 12.500 1.00 74.44 194 ASN A O 1
ATOM 1577 N N . VAL A 1 195 ? 4.792 -9.912 13.509 1.00 81.50 195 VAL A N 1
ATOM 1578 C CA . VAL A 1 195 ? 3.944 -10.478 12.458 1.00 81.50 195 VAL A CA 1
ATOM 1579 C C . VAL A 1 195 ? 2.971 -9.411 11.985 1.00 81.50 195 VAL A C 1
ATOM 1581 O O . VAL A 1 195 ? 2.159 -8.920 12.766 1.00 81.50 195 VAL A O 1
ATOM 1584 N N . THR A 1 196 ? 3.048 -9.071 10.698 1.00 85.75 196 THR A N 1
ATOM 1585 C CA . THR A 1 196 ? 2.047 -8.220 10.045 1.00 85.75 196 THR A CA 1
ATOM 1586 C C . THR A 1 196 ? 0.916 -9.098 9.537 1.00 85.75 196 THR A C 1
ATOM 1588 O O . THR A 1 196 ? 1.152 -10.022 8.758 1.00 85.75 196 THR A O 1
ATOM 1591 N N . TRP A 1 197 ? -0.309 -8.799 9.948 1.00 88.25 197 TRP A N 1
ATOM 1592 C CA . TRP A 1 197 ? -1.498 -9.525 9.521 1.00 88.25 197 TRP A CA 1
ATOM 1593 C C . TRP A 1 197 ? -2.189 -8.807 8.362 1.00 88.25 197 TRP A C 1
ATOM 1595 O O . TRP A 1 197 ? -2.180 -7.578 8.260 1.00 88.25 197 TRP A O 1
ATOM 1605 N N . SER A 1 198 ? -2.804 -9.581 7.470 1.00 90.31 198 SER A N 1
ATOM 1606 C CA . SER A 1 198 ? -3.651 -9.029 6.410 1.00 90.31 198 SER A CA 1
ATOM 1607 C C . SER A 1 198 ? -5.030 -8.647 6.953 1.00 90.31 198 SER A C 1
ATOM 1609 O O . SER A 1 198 ? -5.509 -9.265 7.903 1.00 90.31 198 SER A O 1
ATOM 1611 N N . THR A 1 199 ? -5.745 -7.776 6.248 1.00 91.44 199 THR A N 1
ATOM 1612 C CA . THR A 1 199 ? -7.154 -7.466 6.539 1.00 91.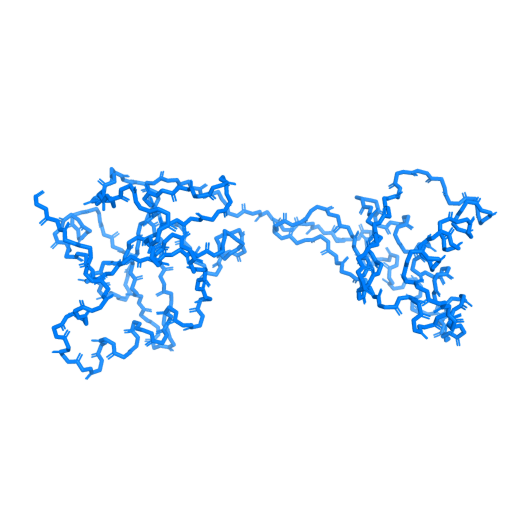44 199 THR A CA 1
ATOM 1613 C C . THR A 1 199 ? -8.085 -8.672 6.440 1.00 91.44 199 THR A C 1
ATOM 1615 O O . THR A 1 199 ? -9.020 -8.745 7.224 1.00 91.44 199 THR A O 1
ATOM 1618 N N . SER A 1 200 ? -7.820 -9.636 5.547 1.00 90.19 200 SER A N 1
ATOM 1619 C CA . SER A 1 200 ? -8.622 -10.873 5.455 1.00 90.19 200 SER A CA 1
ATOM 1620 C C . SER A 1 200 ? -8.613 -11.660 6.770 1.00 90.19 200 SER A C 1
ATOM 1622 O O . SER A 1 200 ? -9.660 -11.812 7.385 1.00 90.19 200 SER A O 1
ATOM 1624 N N . HIS A 1 201 ? -7.426 -12.000 7.281 1.00 89.19 201 HIS A N 1
ATOM 1625 C CA . HIS A 1 201 ? -7.257 -12.624 8.599 1.00 89.19 201 HIS A CA 1
ATOM 1626 C C . HIS A 1 201 ? -7.933 -11.847 9.746 1.00 89.19 201 HIS A C 1
ATOM 1628 O O . HIS A 1 201 ? -8.482 -12.460 10.657 1.00 89.19 201 HIS A O 1
ATOM 1634 N N . LEU A 1 202 ? -7.906 -10.507 9.722 1.00 90.88 202 LEU A N 1
ATOM 1635 C CA . LEU A 1 202 ? -8.601 -9.689 10.724 1.00 90.88 202 LEU A CA 1
ATOM 1636 C C . LEU A 1 202 ? -10.128 -9.834 10.622 1.00 90.88 202 LEU A C 1
ATOM 1638 O O . LEU A 1 202 ? -10.803 -9.978 11.638 1.00 90.88 202 LEU A O 1
ATOM 1642 N N . VAL A 1 203 ? -10.674 -9.796 9.405 1.00 91.94 203 VAL A N 1
ATOM 1643 C CA . VAL A 1 203 ? -12.113 -9.976 9.165 1.00 91.94 203 VAL A CA 1
ATOM 1644 C C . VAL A 1 203 ? -12.553 -11.381 9.569 1.00 91.94 203 VAL A C 1
ATOM 1646 O O . VAL A 1 203 ? -13.577 -11.509 10.239 1.00 91.94 203 VAL A O 1
ATOM 1649 N N . ASP A 1 204 ? -11.773 -12.407 9.230 1.00 89.75 204 ASP A N 1
ATOM 1650 C CA . ASP A 1 204 ? -12.047 -13.795 9.605 1.00 89.75 204 ASP A CA 1
ATOM 1651 C C . ASP A 1 204 ? -12.071 -13.951 11.131 1.00 89.75 204 ASP A C 1
ATOM 1653 O O . ASP A 1 204 ? -13.054 -14.452 11.674 1.00 89.75 204 ASP A O 1
ATOM 1657 N N . PHE A 1 205 ? -11.078 -13.395 11.839 1.00 89.06 205 PHE A N 1
ATOM 1658 C CA . PHE A 1 205 ? -11.060 -13.361 13.306 1.00 89.06 205 PHE A CA 1
ATOM 1659 C C . PHE A 1 205 ? -12.327 -12.718 13.893 1.00 89.06 205 PHE A C 1
ATOM 1661 O O . PHE A 1 205 ? -12.960 -13.293 14.779 1.00 89.06 205 PHE A O 1
ATOM 1668 N N . CYS A 1 206 ? -12.734 -11.544 13.397 1.00 90.38 206 CYS A N 1
ATOM 1669 C CA . CYS A 1 206 ? -13.943 -10.865 13.873 1.00 90.38 206 CYS A CA 1
ATOM 1670 C C . CYS A 1 206 ? -15.228 -11.657 13.565 1.00 90.38 206 CYS A C 1
ATOM 1672 O O . CYS A 1 206 ? -16.183 -11.619 14.342 1.00 90.38 206 CYS A O 1
ATOM 1674 N N . MET A 1 207 ? -15.276 -12.363 12.432 1.00 88.50 207 MET A N 1
ATOM 1675 C CA . MET A 1 207 ? -16.417 -13.197 12.048 1.00 88.50 207 MET A CA 1
ATOM 1676 C C . MET A 1 207 ? -16.514 -14.467 12.898 1.00 88.50 207 MET A C 1
ATOM 1678 O O . MET A 1 207 ? -17.613 -14.811 13.330 1.00 88.50 207 MET A O 1
ATOM 1682 N N . GLU A 1 208 ? -15.391 -15.131 13.174 1.00 86.25 208 GLU A N 1
ATOM 1683 C CA . GLU A 1 208 ? -15.320 -16.314 14.040 1.00 86.25 208 GLU A CA 1
ATOM 1684 C C . GLU A 1 208 ? -15.660 -15.969 15.493 1.00 86.25 208 GLU A C 1
ATOM 1686 O O . GLU A 1 208 ? -16.516 -16.622 16.090 1.00 86.25 208 GLU A O 1
ATOM 1691 N N . TYR A 1 209 ? -15.084 -14.884 16.029 1.00 80.75 209 TYR A N 1
ATOM 1692 C CA . TYR A 1 209 ? -15.365 -14.403 17.388 1.00 80.75 209 TYR A CA 1
ATOM 1693 C C . TYR A 1 209 ? -16.850 -14.086 17.613 1.00 80.75 209 TYR A C 1
ATOM 1695 O O . TYR A 1 209 ? -17.368 -14.208 18.715 1.00 80.75 209 TYR A O 1
ATOM 1703 N N . LYS A 1 210 ? -17.563 -13.683 16.558 1.00 74.19 210 LYS A N 1
ATOM 1704 C CA . LYS A 1 210 ? -19.005 -13.437 16.629 1.00 74.19 210 LYS A CA 1
ATOM 1705 C C . LYS A 1 210 ? -19.831 -14.731 16.669 1.00 74.19 210 LYS A C 1
ATOM 1707 O O . LYS A 1 210 ? -20.941 -14.723 17.198 1.00 74.19 210 LYS A O 1
ATOM 1712 N N . LEU A 1 211 ? -19.364 -15.797 16.017 1.00 63.12 211 LEU A N 1
ATOM 1713 C CA . LEU A 1 211 ? -20.121 -17.042 15.834 1.00 63.12 211 LEU A CA 1
ATOM 1714 C C . LEU A 1 211 ? -20.011 -17.979 17.030 1.00 63.12 211 LEU A C 1
ATOM 1716 O O . LEU A 1 211 ? -20.969 -18.676 17.364 1.00 63.12 211 LEU A O 1
ATOM 1720 N N . GLU A 1 212 ? -18.853 -17.993 17.663 1.00 55.00 212 GLU A N 1
ATOM 1721 C CA . GLU A 1 212 ? -18.607 -18.755 18.868 1.00 55.00 212 GLU A CA 1
ATOM 1722 C C . GLU A 1 212 ? -18.478 -17.735 20.003 1.00 55.00 212 GLU A C 1
ATOM 1724 O O . GLU A 1 212 ? -17.674 -16.819 19.886 1.00 55.00 212 GLU A O 1
ATOM 1729 N N . GLU A 1 213 ? -19.242 -17.853 21.098 1.00 50.53 213 GLU A N 1
ATOM 1730 C CA . GLU A 1 213 ? -19.016 -17.087 22.344 1.00 50.53 213 GLU A CA 1
ATOM 1731 C C . GLU A 1 213 ? -17.667 -17.502 22.984 1.00 50.53 213 GLU A C 1
ATOM 1733 O O . GLU A 1 213 ? -17.590 -17.966 24.124 1.00 50.53 213 GLU A O 1
ATOM 1738 N N . ILE A 1 214 ? -16.576 -17.423 22.222 1.00 45.78 214 ILE A N 1
ATOM 1739 C CA . ILE A 1 214 ? -15.225 -17.732 22.647 1.00 45.78 214 ILE A CA 1
ATOM 1740 C C . ILE A 1 214 ? -14.848 -16.652 23.650 1.00 45.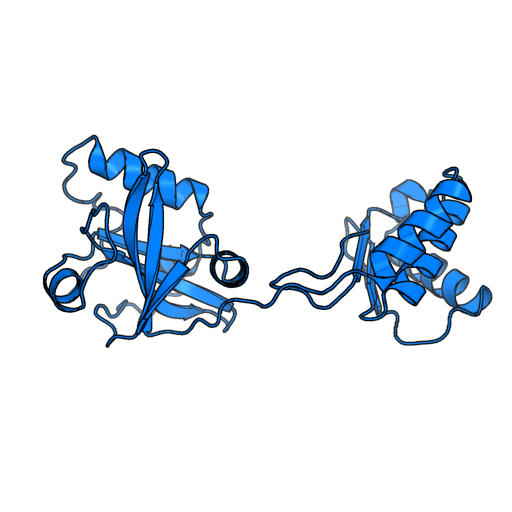78 214 ILE A C 1
ATOM 1742 O O . ILE A 1 214 ? -14.687 -15.481 23.313 1.00 45.78 214 ILE A O 1
ATOM 1746 N N . SER A 1 215 ? -14.618 -17.056 24.898 1.00 45.19 215 SER A N 1
ATOM 1747 C CA . SER A 1 215 ? -13.772 -16.272 25.790 1.00 45.19 215 SER A CA 1
ATOM 1748 C C . SER A 1 215 ? -12.435 -16.073 25.073 1.00 45.19 215 SER A C 1
ATOM 1750 O O . SER A 1 215 ? -11.772 -17.077 24.797 1.00 45.19 215 SER A O 1
ATOM 1752 N N . ALA A 1 216 ? -12.100 -14.825 24.732 1.00 41.28 216 ALA A N 1
ATOM 1753 C CA . ALA A 1 216 ? -10.930 -14.411 23.955 1.00 41.28 216 ALA A CA 1
ATOM 1754 C C . ALA A 1 216 ? -9.770 -15.421 24.016 1.00 41.28 216 ALA A C 1
ATOM 1756 O O . ALA A 1 216 ? -9.293 -15.802 25.090 1.00 41.28 216 ALA A O 1
ATOM 1757 N N . ASN A 1 217 ? -9.352 -15.900 22.845 1.00 38.12 217 ASN A N 1
ATOM 1758 C CA . ASN A 1 217 ? -8.374 -16.968 22.712 1.00 38.12 217 ASN A CA 1
ATOM 1759 C C . ASN A 1 217 ? -7.081 -16.602 23.474 1.00 38.12 217 ASN A C 1
ATOM 1761 O O . ASN A 1 217 ? -6.413 -15.617 23.155 1.00 38.12 217 ASN A O 1
ATOM 1765 N N . LYS A 1 218 ? -6.719 -17.407 24.484 1.00 40.50 218 LYS A N 1
ATOM 1766 C CA . LYS A 1 218 ? -5.626 -17.160 25.454 1.00 40.50 218 LYS A CA 1
ATOM 1767 C C . LYS A 1 218 ? -4.223 -16.997 24.842 1.00 40.50 218 LYS A C 1
ATOM 1769 O O . LYS A 1 218 ? -3.287 -16.682 25.567 1.00 40.50 218 LYS A O 1
ATOM 1774 N N . ASN A 1 219 ? -4.070 -17.183 23.532 1.00 39.06 219 ASN A N 1
ATOM 1775 C CA . ASN A 1 219 ? -2.813 -16.993 22.802 1.00 39.06 219 ASN A CA 1
ATOM 1776 C C . ASN A 1 219 ? -2.595 -15.559 22.278 1.00 39.06 219 ASN A C 1
ATOM 1778 O O . ASN A 1 219 ? -1.520 -15.273 21.760 1.00 39.06 219 ASN A O 1
ATOM 1782 N N . PHE A 1 220 ? -3.584 -14.670 22.417 1.00 43.41 220 PHE A N 1
ATOM 1783 C CA . PHE A 1 220 ? -3.530 -13.270 21.963 1.00 43.41 220 PHE A CA 1
ATOM 1784 C C . PHE A 1 220 ? -3.731 -12.249 23.097 1.00 43.41 220 PHE A C 1
ATOM 1786 O O . PHE A 1 220 ? -3.789 -11.044 22.858 1.00 43.41 220 PHE A O 1
ATOM 1793 N N . VAL A 1 221 ? -3.813 -12.728 24.341 1.00 40.31 221 VAL A N 1
ATOM 1794 C CA . VAL A 1 221 ? -3.965 -11.893 25.535 1.00 40.31 221 VAL A CA 1
ATOM 1795 C C . VAL A 1 221 ? -2.620 -11.255 25.861 1.00 40.31 221 VAL A C 1
ATOM 1797 O O . VAL A 1 221 ? -1.685 -11.925 26.299 1.00 40.31 221 VAL A O 1
ATOM 1800 N N . ILE A 1 222 ? -2.525 -9.945 25.659 1.00 43.47 222 ILE A N 1
ATOM 1801 C CA . ILE A 1 222 ? -1.508 -9.136 26.324 1.00 43.47 222 ILE A CA 1
ATOM 1802 C C . ILE A 1 222 ? -1.943 -9.054 27.787 1.00 43.47 222 ILE A C 1
ATOM 1804 O O . ILE A 1 222 ? -3.039 -8.584 28.088 1.00 43.47 222 ILE A O 1
ATOM 1808 N N . GLU A 1 223 ? -1.120 -9.583 28.693 1.00 31.42 223 GLU A N 1
ATOM 1809 C CA . GLU A 1 223 ? -1.350 -9.434 30.128 1.00 31.42 223 GLU A CA 1
ATOM 1810 C C . GLU A 1 223 ? -1.297 -7.942 30.482 1.00 31.42 223 GLU A C 1
ATOM 1812 O O . GLU A 1 223 ? -0.239 -7.315 30.419 1.00 31.42 223 GLU A O 1
ATOM 1817 N N . TYR A 1 224 ? -2.440 -7.376 30.862 1.00 33.22 224 TYR A N 1
ATOM 1818 C CA . TYR A 1 224 ? -2.494 -6.086 31.537 1.00 33.22 224 TYR A CA 1
ATOM 1819 C C . TYR A 1 224 ? -2.367 -6.314 33.048 1.00 33.22 224 TYR A C 1
ATOM 1821 O O . TYR A 1 224 ? -3.007 -7.208 33.610 1.00 33.22 224 TYR A O 1
ATOM 1829 N N . LYS A 1 225 ? -1.534 -5.505 33.703 1.00 28.42 225 LYS A N 1
ATOM 1830 C CA . LYS A 1 225 ? -1.574 -5.279 35.150 1.00 28.42 225 LYS A CA 1
ATOM 1831 C C . LYS A 1 225 ? -1.983 -3.847 35.414 1.00 28.42 225 LYS A C 1
ATOM 1833 O O . LYS A 1 225 ? -1.477 -2.977 34.674 1.00 28.42 225 LYS A O 1
#

Radius of gyration: 22.96 Å; chains: 1; bounding box: 47×32×67 Å

Organism: Bacillus cereus (strain AH820) (NCBI:txid405535)

Sequence (225 aa):
MFIPDFSSKEYIIFEDLAGLLDLETNYDAMVFVRKQVKEAGIKGKVRFDSESDCVGIYSTNGNKMLQVAILVNELIDEEFTFANQREYEQFIGSWKRPKKQKWKVGDVFSIPLPNETYFFGQIVELMEDVFPLCVIFDLHLKTVPTKEDIDNANILTALMLNGMVFDDYTLKVIFEMEIMGEITGNTRRNSVRNVTWSTSHLVDFCMEYKLEEISANKNFVIEYK